Protein AF-A0A938P1K3-F1 (afdb_monomer_lite)

Sequence (328 aa):
MPFLATTFWGEQDLIRGHAYYFPIFLVPEGKNVKKGQEHQLELQATSLEQKPTTNLSADVRAYLAKLGIKNVETNVQRASVIWMHALAIGYSPAYLKENADGIRQDWPRIPLPKSAEMLERSAALGRKIASLLDTENDVRGVTSGTVTPEMKHIAVIESVERKQLRERSEDLALTAGWGHAGKDGVTMPGKGKIVRREYTKLELAAIQSGAKVRGLTLKKALEHLGESTCDVYLNDVAFWGNIPEKVWEYTIGGYQVIKKWLSYRERGLLGRPLTSDEAREVMNMARRITGIILMQPALDANYRKVKAAAYEWGEAESSAKTPKKGNR

Radius of gyration: 23.1 Å; chains: 1; bounding box: 53×59×55 Å

Structure (mmCIF, N/CA/C/O backbone):
data_AF-A0A938P1K3-F1
#
_entry.id   AF-A0A938P1K3-F1
#
loop_
_atom_site.group_PDB
_atom_site.id
_atom_site.type_symbol
_atom_site.label_atom_id
_atom_site.label_alt_id
_atom_site.label_comp_id
_atom_site.label_asym_id
_atom_site.label_entity_id
_atom_site.label_seq_id
_atom_site.pdbx_PDB_ins_code
_atom_site.Cartn_x
_atom_site.Cartn_y
_atom_site.Cartn_z
_atom_site.occupancy
_atom_site.B_iso_or_equiv
_atom_site.auth_seq_id
_atom_site.auth_comp_id
_atom_site.auth_asym_id
_atom_site.auth_atom_id
_atom_site.pdbx_PDB_model_num
ATOM 1 N N . MET A 1 1 ? -5.034 6.344 -2.338 1.00 82.00 1 MET A N 1
ATOM 2 C CA . MET A 1 1 ? -5.140 6.025 -0.896 1.00 82.00 1 MET A CA 1
ATOM 3 C C . MET A 1 1 ? -4.802 7.261 -0.056 1.00 82.00 1 MET A C 1
ATOM 5 O O . MET A 1 1 ? -3.744 7.825 -0.320 1.00 82.00 1 MET A O 1
ATOM 9 N N . PRO A 1 2 ? -5.666 7.713 0.879 1.00 81.50 2 PRO A N 1
ATOM 10 C CA . PRO A 1 2 ? -5.432 8.927 1.679 1.00 81.50 2 PRO A CA 1
ATOM 11 C C . PRO A 1 2 ? -4.826 8.679 3.074 1.00 81.50 2 PRO A C 1
ATOM 13 O O . PRO A 1 2 ? -4.549 9.632 3.790 1.00 81.50 2 PRO A O 1
ATOM 16 N N . PHE A 1 3 ? -4.618 7.421 3.471 1.00 89.00 3 PHE A N 1
ATOM 17 C CA . PHE A 1 3 ? -4.044 7.062 4.770 1.00 89.00 3 PHE A CA 1
ATOM 18 C C . PHE A 1 3 ? -2.633 6.494 4.605 1.00 89.00 3 PHE A C 1
ATOM 20 O O . PHE A 1 3 ? -2.381 5.701 3.694 1.00 89.00 3 PHE A O 1
ATOM 27 N N . LEU A 1 4 ? -1.736 6.840 5.523 1.00 90.12 4 LEU A N 1
ATOM 28 C CA . LEU A 1 4 ? -0.389 6.282 5.633 1.00 90.12 4 LEU A CA 1
ATOM 29 C C . LEU A 1 4 ? -0.054 6.110 7.115 1.00 90.12 4 LEU A C 1
ATOM 31 O O . LEU A 1 4 ? -0.536 6.868 7.955 1.00 90.12 4 LEU A O 1
ATOM 35 N N . ALA A 1 5 ? 0.775 5.121 7.425 1.00 91.44 5 ALA A N 1
ATOM 36 C CA . ALA A 1 5 ? 1.424 5.002 8.720 1.00 91.44 5 ALA A CA 1
ATOM 37 C C . ALA A 1 5 ? 2.933 5.080 8.504 1.00 91.44 5 ALA A C 1
ATOM 39 O O . ALA A 1 5 ? 3.448 4.499 7.552 1.00 91.44 5 ALA A O 1
ATOM 40 N N . THR A 1 6 ? 3.618 5.807 9.378 1.00 88.81 6 THR A N 1
ATOM 41 C CA . THR A 1 6 ? 5.071 5.962 9.360 1.00 88.81 6 THR A CA 1
ATOM 42 C C . THR A 1 6 ? 5.587 6.027 10.793 1.00 88.81 6 THR A C 1
ATOM 44 O O . THR A 1 6 ? 4.888 6.500 11.692 1.00 88.81 6 THR A O 1
ATOM 47 N N . THR A 1 7 ? 6.801 5.530 11.005 1.00 86.25 7 THR A N 1
ATOM 48 C CA . THR A 1 7 ? 7.561 5.676 12.254 1.00 86.25 7 THR A CA 1
ATOM 49 C C . THR A 1 7 ? 8.533 6.856 12.206 1.00 86.25 7 THR A C 1
ATOM 51 O O . THR A 1 7 ? 9.247 7.095 13.176 1.00 86.25 7 THR A O 1
ATOM 54 N N . PHE A 1 8 ? 8.567 7.588 11.089 1.00 83.94 8 PHE A N 1
ATOM 55 C CA . PHE A 1 8 ? 9.471 8.706 10.837 1.00 83.94 8 PHE A CA 1
ATOM 56 C C . PHE A 1 8 ? 8.749 10.047 10.884 1.00 83.94 8 PHE A C 1
ATOM 58 O O . PHE A 1 8 ? 7.520 10.127 10.840 1.00 83.94 8 PHE A O 1
ATOM 65 N N . TRP A 1 9 ? 9.547 11.111 10.930 1.00 81.75 9 TRP A N 1
ATOM 66 C CA . TRP A 1 9 ? 9.062 12.466 10.725 1.00 81.75 9 TRP A CA 1
ATOM 67 C C . TRP A 1 9 ? 8.430 12.576 9.343 1.00 81.75 9 TRP A C 1
ATOM 69 O O . TRP A 1 9 ? 9.012 12.166 8.339 1.00 81.75 9 TRP A O 1
ATOM 79 N N . GLY A 1 10 ? 7.212 13.098 9.314 1.00 78.38 10 GLY A N 1
ATOM 80 C CA . GLY A 1 10 ? 6.478 13.296 8.083 1.00 78.38 10 GLY A CA 1
ATOM 81 C C . GLY A 1 10 ? 6.645 14.715 7.557 1.00 78.38 10 GLY A C 1
ATOM 82 O O . GLY A 1 10 ? 6.564 15.682 8.311 1.00 78.38 10 GLY A O 1
ATOM 83 N N . GLU A 1 11 ? 6.871 14.825 6.255 1.00 81.69 11 GLU A N 1
ATOM 84 C CA . GLU A 1 11 ? 6.948 16.093 5.531 1.00 81.69 11 GLU A CA 1
ATOM 85 C C . GLU A 1 11 ? 5.529 16.582 5.160 1.00 81.69 11 GLU A C 1
ATOM 87 O O . GLU A 1 11 ? 4.588 15.789 5.069 1.00 81.69 11 GLU A O 1
ATOM 92 N N . GLN A 1 12 ? 5.319 17.888 5.006 1.00 80.25 12 GLN A N 1
ATOM 93 C CA . GLN A 1 12 ? 3.984 18.463 4.820 1.00 80.25 12 GLN A CA 1
ATOM 94 C C . GLN A 1 12 ? 3.292 18.013 3.518 1.00 80.25 12 GLN A C 1
ATOM 96 O O . GLN A 1 12 ? 2.061 17.973 3.474 1.00 80.25 12 GLN A O 1
ATOM 101 N N . ASP A 1 13 ? 4.036 17.608 2.493 1.00 81.44 13 ASP A N 1
ATOM 102 C CA . ASP A 1 13 ? 3.539 17.178 1.184 1.00 81.44 13 ASP A CA 1
ATOM 103 C C . ASP A 1 13 ? 3.539 15.647 0.974 1.00 81.44 13 ASP A C 1
ATOM 105 O O . ASP A 1 13 ? 3.250 15.166 -0.129 1.00 81.44 13 ASP A O 1
ATOM 109 N N . LEU A 1 14 ? 3.746 14.855 2.036 1.00 79.50 14 LEU A N 1
ATOM 110 C CA . LEU A 1 14 ? 3.912 13.391 1.985 1.00 79.50 14 LEU A CA 1
ATOM 111 C C . LEU A 1 14 ? 2.808 12.613 1.229 1.00 79.50 14 LEU A C 1
ATOM 113 O O . LEU A 1 14 ? 3.101 11.617 0.571 1.00 79.50 14 LEU A O 1
ATOM 117 N N . ILE A 1 15 ? 1.534 13.021 1.317 1.00 73.00 15 ILE A N 1
ATOM 118 C CA . ILE A 1 15 ? 0.373 12.311 0.720 1.00 73.00 15 ILE A CA 1
ATOM 119 C C . ILE A 1 15 ? -0.434 13.263 -0.190 1.00 73.00 15 ILE A C 1
ATOM 121 O O . ILE A 1 15 ? -1.574 12.962 -0.523 1.00 73.00 15 ILE A O 1
ATOM 125 N N . ARG A 1 16 ? 0.165 14.379 -0.643 1.00 69.19 16 ARG A N 1
ATOM 126 C CA . ARG A 1 16 ? -0.461 15.622 -1.169 1.00 69.19 16 ARG A CA 1
ATOM 127 C C . ARG A 1 16 ? -0.515 16.691 -0.079 1.00 69.19 16 ARG A C 1
ATOM 129 O O . ARG A 1 16 ? -0.738 16.363 1.081 1.00 69.19 16 ARG A O 1
ATOM 136 N N . GLY A 1 17 ? -0.281 17.941 -0.479 1.00 67.88 17 GLY A N 1
ATOM 137 C CA . GLY A 1 17 ? 0.025 19.032 0.443 1.00 67.88 17 GLY A CA 1
ATOM 138 C C . GLY A 1 17 ? -0.929 19.211 1.613 1.00 67.88 17 GLY A C 1
ATOM 139 O O . GLY A 1 17 ? -2.133 18.972 1.499 1.00 67.88 17 GLY A O 1
ATOM 140 N N . HIS A 1 18 ? -0.341 19.645 2.728 1.00 77.31 18 HIS A N 1
ATOM 141 C CA . HIS A 1 18 ? -0.961 19.736 4.051 1.00 77.31 18 HIS A CA 1
ATOM 142 C C . HIS A 1 18 ? -1.356 18.370 4.638 1.00 77.31 18 HIS A C 1
ATOM 144 O O . HIS A 1 18 ? -2.456 18.197 5.163 1.00 77.31 18 HIS A O 1
ATOM 150 N N . ALA A 1 19 ? -0.449 17.394 4.571 1.00 84.62 19 ALA A N 1
ATOM 151 C CA . ALA A 1 19 ? -0.580 16.137 5.292 1.00 84.62 19 ALA A CA 1
ATOM 152 C C . ALA A 1 19 ? -0.746 16.397 6.799 1.00 84.62 19 ALA A C 1
ATOM 154 O O . ALA A 1 19 ? -0.002 17.167 7.409 1.00 84.62 19 ALA A O 1
ATOM 155 N N . TYR A 1 20 ? -1.731 15.732 7.397 1.00 87.69 20 TYR A N 1
ATOM 156 C CA . TYR A 1 20 ? -2.001 15.811 8.826 1.00 87.69 20 TYR A CA 1
ATOM 157 C C . TYR A 1 20 ? -1.502 14.560 9.540 1.00 87.69 20 TYR A C 1
ATOM 159 O O . TYR A 1 20 ? -1.708 13.437 9.075 1.00 87.69 20 TYR A O 1
ATOM 167 N N . TYR A 1 21 ? -0.885 14.768 10.700 1.00 89.00 21 TYR A N 1
ATOM 168 C CA . TYR A 1 21 ? -0.243 13.718 11.479 1.00 89.00 21 TYR A CA 1
ATOM 169 C C . TYR A 1 21 ? -0.959 13.501 12.806 1.00 89.00 21 TYR A C 1
ATOM 171 O O . TYR A 1 21 ? -1.243 14.443 13.542 1.00 89.00 21 TYR A O 1
ATOM 179 N N . PHE A 1 22 ? -1.209 12.232 13.122 1.00 90.31 22 PHE A N 1
ATOM 180 C CA . PHE A 1 22 ? -1.811 11.798 14.378 1.00 90.31 22 PHE A CA 1
ATOM 181 C C . PHE A 1 22 ? -0.784 10.964 15.148 1.00 90.31 22 PHE A C 1
ATOM 183 O O . PHE A 1 22 ? -0.740 9.742 14.981 1.00 90.31 22 PHE A O 1
ATOM 190 N N . PRO A 1 23 ? 0.095 11.595 15.947 1.00 90.88 23 PRO A N 1
ATOM 191 C CA . PRO A 1 23 ? 1.080 10.850 16.717 1.00 90.88 23 PRO A CA 1
ATOM 192 C C . PRO A 1 23 ? 0.374 10.011 17.787 1.00 90.88 23 PRO A C 1
ATOM 194 O O . PRO A 1 23 ? -0.652 10.420 18.328 1.00 90.88 23 PRO A O 1
ATOM 197 N N . ILE A 1 24 ? 0.922 8.837 18.110 1.00 90.81 24 ILE A N 1
ATOM 198 C CA . ILE A 1 24 ? 0.362 7.960 19.156 1.00 90.81 24 ILE A CA 1
ATOM 199 C C . ILE A 1 24 ? 0.542 8.595 20.542 1.00 90.81 24 ILE A C 1
ATOM 201 O O . ILE A 1 24 ? -0.344 8.491 21.394 1.00 90.81 24 ILE A O 1
ATOM 205 N N . PHE A 1 25 ? 1.673 9.272 20.750 1.00 89.00 25 PHE A N 1
ATOM 206 C CA . PHE A 1 25 ? 2.004 9.971 21.985 1.00 89.00 25 PHE A CA 1
ATOM 207 C C . PHE A 1 25 ? 2.257 11.451 21.726 1.00 89.00 25 PHE A C 1
ATOM 209 O O . PHE A 1 25 ? 2.818 11.823 20.698 1.00 89.00 25 PHE A O 1
ATOM 216 N N . LEU A 1 26 ? 1.877 12.274 22.695 1.00 87.44 26 LEU A N 1
ATOM 217 C CA . LEU A 1 26 ? 2.181 13.692 22.761 1.00 87.44 26 LEU A CA 1
ATOM 218 C C . LEU A 1 26 ? 3.220 13.911 23.854 1.00 87.44 26 LEU A C 1
ATOM 220 O O . LEU A 1 26 ? 3.050 13.452 24.989 1.00 87.44 26 LEU A O 1
ATOM 224 N N . VAL A 1 27 ? 4.282 14.628 23.511 1.00 83.12 27 VAL A N 1
ATOM 225 C CA . VAL A 1 27 ? 5.181 15.214 24.502 1.00 83.12 27 VAL A CA 1
ATOM 226 C C . VAL A 1 27 ? 4.582 16.574 24.866 1.00 83.12 27 VAL A C 1
ATOM 228 O O . VAL A 1 27 ? 4.339 17.365 23.952 1.00 83.12 27 VAL A O 1
ATOM 231 N N . PRO A 1 28 ? 4.266 16.846 26.143 1.00 72.25 28 PRO A N 1
ATOM 232 C CA . PRO A 1 28 ? 3.725 18.145 26.503 1.00 72.25 28 PRO A CA 1
ATOM 233 C C . PRO A 1 28 ? 4.779 19.238 26.273 1.00 72.25 28 PRO A C 1
ATOM 235 O O . PRO A 1 28 ? 5.975 19.022 26.472 1.00 72.25 28 PRO A O 1
ATOM 238 N N . GLU A 1 29 ? 4.336 20.411 25.818 1.00 64.81 29 GLU A N 1
ATOM 239 C CA . GLU A 1 29 ? 5.234 21.551 25.643 1.00 64.81 29 GLU A CA 1
ATOM 240 C C . GLU A 1 29 ? 5.790 21.987 27.007 1.00 64.81 29 GLU A C 1
ATOM 242 O O . GLU A 1 29 ? 5.048 22.222 27.970 1.00 64.81 29 GLU A O 1
ATOM 247 N N . GLY A 1 30 ? 7.117 22.116 27.095 1.00 58.06 30 GLY A N 1
ATOM 248 C CA . GLY A 1 30 ? 7.766 22.779 28.221 1.00 58.06 30 GLY A CA 1
ATOM 249 C C . GLY A 1 30 ? 7.205 24.194 28.379 1.00 58.06 30 GLY A C 1
ATOM 250 O O . GLY A 1 30 ? 7.008 24.903 27.393 1.00 58.06 30 GLY A O 1
ATOM 251 N N . LYS A 1 31 ? 6.914 24.623 29.613 1.00 48.28 31 LYS A N 1
ATOM 252 C CA . LYS A 1 31 ? 6.425 25.987 29.872 1.00 48.28 31 LYS A CA 1
ATOM 253 C C . LYS A 1 31 ? 7.414 27.000 29.274 1.00 48.28 31 LYS A C 1
ATOM 255 O O . LYS A 1 31 ? 8.569 27.015 29.678 1.00 48.28 31 LYS A O 1
ATOM 260 N N . ASN A 1 32 ? 6.924 27.814 28.334 1.00 47.62 32 ASN A N 1
ATOM 261 C CA . ASN A 1 32 ? 7.606 28.892 27.606 1.00 47.62 32 ASN A CA 1
ATOM 262 C C . ASN A 1 32 ? 8.923 29.399 28.223 1.00 47.62 32 ASN A C 1
ATOM 264 O O . ASN A 1 32 ? 8.929 29.999 29.302 1.00 47.62 32 ASN A O 1
ATOM 268 N N . VAL A 1 33 ? 10.004 29.305 27.445 1.00 46.38 33 VAL A N 1
ATOM 269 C CA . VAL A 1 33 ? 11.153 30.208 27.577 1.00 46.38 33 VAL A CA 1
ATOM 270 C C . VAL A 1 33 ? 10.645 31.637 27.344 1.00 46.38 33 VAL A C 1
ATOM 272 O O . VAL A 1 33 ? 9.879 31.901 26.414 1.00 46.38 33 VAL A O 1
ATOM 275 N N . LYS A 1 34 ? 11.008 32.566 28.234 1.00 37.59 34 LYS A N 1
ATOM 276 C CA . LYS A 1 34 ? 10.596 33.975 28.156 1.00 37.59 34 LYS A CA 1
ATOM 277 C C . LYS A 1 34 ? 11.007 34.568 26.799 1.00 37.59 34 LYS A C 1
ATOM 279 O O . LYS A 1 34 ? 12.157 34.434 26.395 1.00 37.59 34 LYS A O 1
ATOM 284 N N . LYS A 1 35 ? 10.078 35.263 26.127 1.00 36.41 35 LYS A N 1
ATOM 285 C CA . LYS A 1 35 ? 10.352 36.076 24.926 1.00 36.41 35 LYS A CA 1
ATOM 286 C C . LYS A 1 35 ? 11.547 37.002 25.192 1.00 36.41 35 LYS A C 1
ATOM 288 O O . LYS A 1 35 ? 11.431 37.889 26.035 1.00 36.41 35 LYS A O 1
ATOM 293 N N . GLY A 1 36 ? 12.659 36.798 24.484 1.00 43.50 36 GLY A N 1
ATOM 294 C CA . GLY A 1 36 ? 13.828 37.680 24.579 1.00 43.50 36 GLY A CA 1
ATOM 295 C C . GLY A 1 36 ? 15.184 37.101 24.162 1.00 43.50 36 GLY A C 1
ATOM 296 O O . GLY A 1 36 ? 16.132 37.869 24.072 1.00 43.50 36 GLY A O 1
ATOM 297 N N . GLN A 1 37 ? 15.308 35.801 23.888 1.00 39.59 37 GLN A N 1
ATOM 298 C CA . GLN A 1 37 ? 16.560 35.203 23.401 1.00 39.59 37 GLN A CA 1
ATOM 299 C C . GLN A 1 37 ? 16.308 34.437 22.102 1.00 39.59 37 GLN A C 1
ATOM 301 O O . GLN A 1 37 ? 16.274 33.213 22.059 1.00 39.59 37 GLN A O 1
ATOM 306 N N . GLU A 1 38 ? 16.073 35.184 21.026 1.00 45.91 38 GLU A N 1
ATOM 307 C CA . GLU A 1 38 ? 16.222 34.653 19.676 1.00 45.91 38 GLU A CA 1
ATOM 308 C C . GLU A 1 38 ? 17.718 34.670 19.339 1.00 45.91 38 GLU A C 1
ATOM 310 O O . GLU A 1 38 ? 18.362 35.697 19.516 1.00 45.91 38 GLU A O 1
ATOM 315 N N . HIS A 1 39 ? 18.224 33.555 18.804 1.00 42.53 39 HIS A N 1
ATOM 316 C CA . HIS A 1 39 ? 19.605 33.300 18.345 1.00 42.53 39 HIS A CA 1
ATOM 317 C C . HIS A 1 39 ? 20.500 32.501 19.299 1.00 42.53 39 HIS A C 1
ATOM 319 O O . HIS A 1 39 ? 21.634 32.874 19.577 1.00 42.53 39 HIS A O 1
ATOM 325 N N . GLN A 1 40 ? 20.049 31.306 19.668 1.00 39.38 40 GLN A N 1
ATOM 326 C CA . GLN A 1 40 ? 20.917 30.134 19.578 1.00 39.38 40 GLN A CA 1
ATOM 327 C C . GLN A 1 40 ? 20.055 28.892 19.372 1.00 39.38 40 GLN A C 1
ATOM 329 O O . GLN A 1 40 ? 19.026 28.720 20.021 1.00 39.38 40 GLN A O 1
ATOM 334 N N . LEU A 1 41 ? 20.465 28.056 18.416 1.00 42.28 41 LEU A N 1
ATOM 335 C CA . LEU A 1 41 ? 19.964 26.704 18.179 1.00 42.28 41 LEU A CA 1
ATOM 336 C C . LEU A 1 41 ? 20.380 25.833 19.369 1.00 42.28 41 LEU A C 1
ATOM 338 O O . LEU A 1 41 ? 21.245 24.967 19.288 1.00 42.28 41 LEU A O 1
ATOM 342 N N . GLU A 1 42 ? 19.806 26.129 20.522 1.00 37.03 42 GLU A N 1
ATOM 343 C CA . GLU A 1 42 ? 19.968 25.338 21.713 1.00 37.03 42 GLU A CA 1
ATOM 344 C C . GLU A 1 42 ? 18.889 24.259 21.611 1.00 37.03 42 GLU A C 1
ATOM 346 O O . GLU A 1 42 ? 17.720 24.464 21.939 1.00 37.03 42 GLU A O 1
ATOM 351 N N . LEU A 1 43 ? 19.293 23.107 21.062 1.00 44.09 43 LEU A N 1
ATOM 352 C CA . LEU A 1 43 ? 18.674 21.801 21.299 1.00 44.09 43 LEU A CA 1
ATOM 353 C C . LEU A 1 43 ? 18.717 21.541 22.813 1.00 44.09 43 LEU A C 1
ATOM 355 O O . LEU A 1 43 ? 19.459 20.694 23.306 1.00 44.09 43 LEU A O 1
ATOM 359 N N . GLN A 1 44 ? 17.980 22.340 23.578 1.00 40.28 44 GLN A N 1
ATOM 360 C CA . GLN A 1 44 ? 17.855 22.161 25.002 1.00 40.28 44 GLN A CA 1
ATOM 361 C C . GLN A 1 44 ? 17.093 20.861 25.200 1.00 40.28 44 GLN A C 1
ATOM 363 O O . GLN A 1 44 ? 15.963 20.683 24.746 1.00 40.28 44 GLN A O 1
ATOM 368 N N . ALA A 1 45 ? 17.742 19.951 25.913 1.00 39.94 45 ALA A N 1
ATOM 369 C CA . ALA A 1 45 ? 17.210 18.719 26.465 1.00 39.94 45 ALA A CA 1
ATOM 370 C C . ALA A 1 45 ? 16.075 18.959 27.493 1.00 39.94 45 ALA A C 1
ATOM 372 O O . ALA A 1 45 ? 15.926 18.207 28.449 1.00 39.94 45 ALA A O 1
ATOM 373 N N . THR A 1 46 ? 15.251 19.992 27.309 1.00 41.06 46 THR A N 1
ATOM 374 C CA . THR A 1 46 ? 14.116 20.374 28.161 1.00 41.06 46 THR A CA 1
ATOM 375 C C . THR A 1 46 ? 12.871 19.518 27.913 1.00 41.06 46 THR A C 1
ATOM 377 O O . THR A 1 46 ? 11.897 19.614 28.654 1.00 41.06 46 THR A O 1
ATOM 380 N N . SER A 1 47 ? 12.905 18.631 26.913 1.00 45.97 47 SER A N 1
ATOM 381 C CA . SER A 1 47 ? 11.791 17.746 26.553 1.00 45.97 47 SER A CA 1
ATOM 382 C C . SER A 1 47 ? 11.879 16.328 27.145 1.00 45.97 47 SER A C 1
ATOM 384 O O . SER A 1 47 ? 10.940 15.553 26.969 1.00 45.97 47 SER A O 1
ATOM 386 N N . LEU A 1 48 ? 12.975 15.955 27.819 1.00 46.09 48 LEU A N 1
ATOM 387 C CA . LEU A 1 48 ? 13.170 14.584 28.329 1.00 46.09 48 LEU A CA 1
ATOM 388 C C . LEU A 1 48 ? 12.604 14.348 29.740 1.00 46.09 48 LEU A C 1
ATOM 390 O O . LEU A 1 48 ? 12.465 13.199 30.148 1.00 46.09 48 LEU A O 1
ATOM 394 N N . GLU A 1 49 ? 12.244 15.400 30.478 1.00 52.66 49 GLU A N 1
ATOM 395 C CA . GLU A 1 49 ? 11.701 15.262 31.841 1.00 52.66 49 GLU A CA 1
ATOM 396 C C . GLU A 1 49 ? 10.183 15.030 31.874 1.00 52.66 49 GLU A C 1
ATOM 398 O O . GLU A 1 49 ? 9.647 14.517 32.858 1.00 52.66 49 GLU A O 1
ATOM 403 N N . GLN A 1 50 ? 9.465 15.381 30.804 1.00 63.28 50 GLN A N 1
ATOM 404 C CA . GLN A 1 50 ? 8.013 15.245 30.766 1.00 63.28 50 GLN A CA 1
ATOM 405 C C . GLN A 1 50 ? 7.603 13.918 30.137 1.00 63.28 50 GLN A C 1
ATOM 407 O O . GLN A 1 50 ? 7.888 13.629 28.976 1.00 63.28 50 GLN A O 1
ATOM 412 N N . LYS A 1 51 ? 6.898 13.100 30.923 1.00 77.38 51 LYS A N 1
ATOM 413 C CA . LYS A 1 51 ? 6.416 11.795 30.478 1.00 77.38 51 LYS A CA 1
ATOM 414 C C . LYS A 1 51 ? 5.429 11.969 29.309 1.00 77.38 51 LYS A C 1
ATOM 416 O O . LYS A 1 51 ? 4.427 12.667 29.487 1.00 77.38 51 LYS A O 1
ATOM 421 N N . PRO A 1 52 ? 5.655 11.314 28.154 1.00 84.00 52 PRO A N 1
ATOM 422 C CA . PRO A 1 52 ? 4.710 11.342 27.046 1.00 84.00 52 PRO A CA 1
ATOM 423 C C . PRO A 1 52 ? 3.325 10.850 27.477 1.00 84.00 52 PRO A C 1
ATOM 425 O O . PRO A 1 52 ? 3.203 9.914 28.272 1.00 84.00 52 PRO A O 1
ATOM 428 N N . THR A 1 53 ? 2.282 11.465 26.930 1.00 87.81 53 THR A N 1
ATOM 429 C CA . THR A 1 53 ? 0.878 11.099 27.175 1.00 87.81 53 THR A CA 1
ATOM 430 C C . THR A 1 53 ? 0.257 10.537 25.907 1.00 87.81 53 THR A C 1
ATOM 432 O O . THR A 1 53 ? 0.687 10.878 24.806 1.00 87.81 53 THR A O 1
ATOM 435 N N . THR A 1 54 ? -0.729 9.645 26.014 1.00 90.81 54 THR A N 1
ATOM 436 C CA . THR A 1 54 ? -1.373 9.126 24.797 1.00 90.81 54 THR A CA 1
ATOM 437 C C . THR A 1 54 ? -2.264 10.176 24.147 1.00 90.81 54 THR A C 1
ATOM 439 O O . THR A 1 54 ? -3.021 10.880 24.823 1.00 90.81 54 THR A O 1
ATOM 442 N N . ASN A 1 55 ? -2.224 10.232 22.816 1.00 92.69 55 ASN A N 1
ATOM 443 C CA . ASN A 1 55 ? -3.072 11.101 22.009 1.00 92.69 55 ASN A CA 1
ATOM 444 C C . ASN A 1 55 ? -4.490 10.517 21.875 1.00 92.69 55 ASN A C 1
ATOM 446 O O . ASN A 1 55 ? -4.920 10.115 20.798 1.00 92.69 55 ASN A O 1
ATOM 450 N N . LEU A 1 56 ? -5.195 10.375 22.996 1.00 92.94 56 LEU A N 1
ATOM 451 C CA . LEU A 1 56 ? -6.550 9.827 23.063 1.00 92.94 56 LEU A CA 1
ATOM 452 C C . LEU A 1 56 ? -7.450 10.786 23.844 1.00 92.94 56 LEU A C 1
ATOM 454 O O . LEU A 1 56 ? -7.098 11.201 24.953 1.00 92.94 56 LEU A O 1
ATOM 458 N N . SER A 1 57 ? -8.629 11.093 23.296 1.00 93.19 57 SER A N 1
ATOM 459 C CA . SER A 1 57 ? -9.637 11.901 23.990 1.00 93.19 57 SER A CA 1
ATOM 460 C C . SER A 1 57 ? -10.211 11.170 25.211 1.00 93.19 57 SER A C 1
ATOM 462 O O . SER A 1 57 ? -10.116 9.942 25.326 1.00 93.19 57 SER A O 1
ATOM 464 N N . ALA A 1 58 ? -10.838 11.920 26.121 1.00 93.31 58 ALA A N 1
ATOM 465 C CA . ALA A 1 58 ? -11.524 11.362 27.288 1.00 93.31 58 ALA A CA 1
ATOM 466 C C . ALA A 1 58 ? -12.586 10.320 26.889 1.00 93.31 58 ALA A C 1
ATOM 468 O O . ALA A 1 58 ? -12.629 9.234 27.468 1.00 93.31 58 ALA A O 1
ATOM 469 N N . ASP A 1 59 ? -13.360 10.597 25.838 1.00 93.94 59 ASP A N 1
ATOM 470 C CA . ASP A 1 59 ? -14.414 9.699 25.354 1.00 93.94 59 ASP A CA 1
ATOM 471 C C . ASP A 1 59 ? -13.849 8.387 24.809 1.00 93.94 59 ASP A C 1
ATOM 473 O O . ASP A 1 59 ? -14.362 7.307 25.109 1.00 93.94 59 ASP A O 1
ATOM 477 N N . VAL A 1 60 ? -12.744 8.452 24.058 1.00 94.50 60 VAL A N 1
ATOM 478 C CA . VAL A 1 60 ? -12.067 7.254 23.545 1.00 94.50 60 VAL A CA 1
ATOM 479 C C . VAL A 1 60 ? -11.472 6.440 24.691 1.00 94.50 60 VAL A C 1
ATOM 481 O O . VAL A 1 60 ? -11.577 5.214 24.685 1.00 94.50 60 VAL A O 1
ATOM 484 N N . ARG A 1 61 ? -10.898 7.090 25.711 1.00 94.44 61 ARG A N 1
ATOM 485 C CA . ARG A 1 61 ? -10.406 6.408 26.921 1.00 94.44 61 ARG A CA 1
ATOM 486 C C . ARG A 1 61 ? -11.543 5.692 27.653 1.00 94.44 61 ARG A C 1
ATOM 488 O O . ARG A 1 61 ? -11.381 4.531 28.024 1.00 94.44 61 ARG A O 1
ATOM 495 N N . ALA A 1 62 ? -12.694 6.344 27.810 1.00 94.56 62 ALA A N 1
ATOM 496 C CA . ALA A 1 62 ? -13.878 5.749 28.424 1.00 94.56 62 ALA A CA 1
ATOM 497 C C . ALA A 1 62 ? -14.417 4.568 27.602 1.00 94.56 62 ALA A C 1
ATOM 499 O O . ALA A 1 62 ? -14.720 3.514 28.161 1.00 94.56 62 ALA A O 1
ATOM 500 N N . TYR A 1 63 ? -14.477 4.704 26.275 1.00 96.06 63 TYR A N 1
ATOM 501 C CA . TYR A 1 63 ? -14.844 3.623 25.360 1.00 96.06 63 TYR A CA 1
ATOM 502 C C . TYR A 1 63 ? -13.900 2.416 25.494 1.00 96.06 63 TYR A C 1
ATOM 504 O O . TYR A 1 63 ? -14.360 1.295 25.710 1.00 96.06 63 TYR A O 1
ATOM 512 N N . LEU A 1 64 ? -12.581 2.629 25.458 1.00 96.06 64 LEU A N 1
ATOM 513 C CA . LEU A 1 64 ? -11.597 1.553 25.622 1.00 96.06 64 LEU A CA 1
ATOM 514 C C . LEU A 1 64 ? -11.718 0.876 26.995 1.00 96.06 64 LEU A C 1
ATOM 516 O O . LEU A 1 64 ? -11.683 -0.353 27.075 1.00 96.06 64 LEU A O 1
ATOM 520 N N . ALA A 1 65 ? -11.942 1.653 28.059 1.00 95.12 65 ALA A N 1
ATOM 521 C CA . ALA A 1 65 ? -12.166 1.124 29.400 1.00 95.12 65 ALA A CA 1
ATOM 522 C C . ALA A 1 65 ? -13.438 0.261 29.485 1.00 95.12 65 ALA A C 1
ATOM 524 O O . ALA A 1 65 ? -13.384 -0.824 30.066 1.00 95.12 65 ALA A O 1
ATOM 525 N N . LYS A 1 66 ? -14.550 0.682 28.858 1.00 95.69 66 LYS A N 1
ATOM 526 C CA . LYS A 1 66 ? -15.793 -0.114 28.760 1.00 95.69 66 LYS A CA 1
ATOM 527 C C . LYS A 1 66 ? -15.574 -1.443 28.039 1.00 95.69 66 LYS A C 1
ATOM 529 O O . LYS A 1 66 ? -16.160 -2.449 28.419 1.00 95.69 66 LYS A O 1
ATOM 534 N N . LEU A 1 67 ? -14.698 -1.462 27.035 1.00 96.00 67 LEU A N 1
ATOM 535 C CA . LEU A 1 67 ? -14.295 -2.686 26.341 1.00 96.00 67 LEU A CA 1
ATOM 536 C C . LEU A 1 67 ? -13.284 -3.539 27.131 1.00 96.00 67 LEU A C 1
ATOM 538 O O . LEU A 1 67 ? -12.868 -4.593 26.656 1.00 96.00 67 LEU A O 1
ATOM 542 N N . GLY A 1 68 ? -12.860 -3.106 28.321 1.00 95.44 68 GLY A N 1
ATOM 543 C CA . GLY A 1 68 ? -11.865 -3.808 29.132 1.00 95.44 68 GLY A CA 1
ATOM 544 C C . GLY A 1 68 ? -10.423 -3.647 28.635 1.00 95.44 68 GLY A C 1
ATOM 545 O O . GLY A 1 68 ? -9.530 -4.354 29.105 1.00 95.44 68 GLY A O 1
ATOM 546 N N . ILE A 1 69 ? -10.163 -2.717 27.712 1.00 93.56 69 ILE A N 1
ATOM 547 C CA . ILE A 1 69 ? -8.823 -2.415 27.203 1.00 93.56 69 ILE A CA 1
ATOM 548 C C . ILE A 1 69 ? -8.153 -1.421 28.157 1.00 93.56 69 ILE A C 1
ATOM 550 O O . ILE A 1 69 ? -8.471 -0.235 28.187 1.00 93.56 69 ILE A O 1
ATOM 554 N N . LYS A 1 70 ? -7.221 -1.932 28.964 1.00 90.69 70 LYS A N 1
ATOM 555 C CA . LYS A 1 70 ? -6.496 -1.180 30.002 1.00 90.69 70 LYS A CA 1
ATOM 556 C C . LYS A 1 70 ? -5.071 -0.829 29.559 1.00 90.69 70 LYS A C 1
ATOM 558 O O . LYS A 1 70 ? -4.595 -1.297 28.525 1.00 90.69 70 LYS A O 1
ATOM 563 N N . ASN A 1 71 ? -4.371 -0.050 30.388 1.00 89.56 71 ASN A N 1
ATOM 564 C CA . ASN A 1 71 ? -2.946 0.288 30.242 1.00 89.56 71 ASN A CA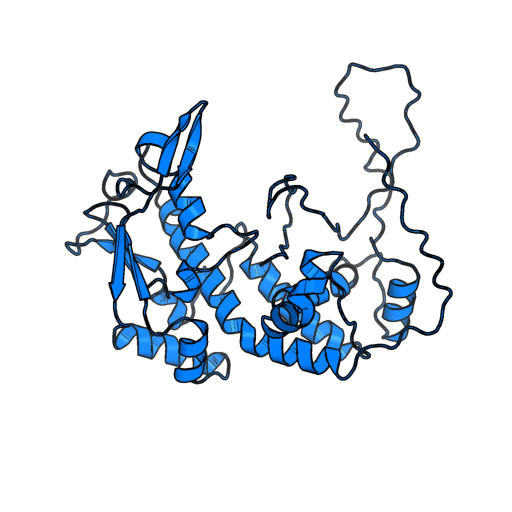 1
ATOM 565 C C . ASN A 1 71 ? -2.597 1.045 28.953 1.00 89.56 71 ASN A C 1
ATOM 567 O O . ASN A 1 71 ? -1.486 0.922 28.443 1.00 89.56 71 ASN A O 1
ATOM 571 N N . VAL A 1 72 ? -3.530 1.844 28.431 1.00 90.31 72 VAL A N 1
ATOM 572 C CA . VAL A 1 72 ? -3.277 2.664 27.240 1.00 90.31 72 VAL A CA 1
ATOM 573 C C . VAL A 1 72 ? -2.125 3.650 27.472 1.00 90.31 72 VAL A C 1
ATOM 575 O O . VAL A 1 72 ? -1.291 3.790 26.593 1.00 90.31 72 VAL A O 1
ATOM 578 N N . GLU A 1 73 ? -1.960 4.206 28.680 1.00 88.19 73 GLU A N 1
ATOM 579 C CA . GLU A 1 73 ? -0.878 5.166 28.984 1.00 88.19 73 GLU A CA 1
ATOM 580 C C . GLU A 1 73 ? 0.532 4.581 29.036 1.00 88.19 73 GLU A C 1
ATOM 582 O O . GLU A 1 73 ? 1.509 5.316 28.923 1.00 88.19 73 GLU A O 1
ATOM 587 N N . THR A 1 74 ? 0.661 3.279 29.270 1.00 84.81 74 THR A N 1
ATOM 588 C CA . THR A 1 74 ? 1.960 2.640 29.529 1.00 84.81 74 THR A CA 1
ATOM 589 C C . THR A 1 74 ? 2.331 1.605 28.478 1.00 84.81 74 THR A C 1
ATOM 591 O O . THR A 1 74 ? 3.447 1.094 28.494 1.00 84.81 74 THR A O 1
ATOM 594 N N . ASN A 1 75 ? 1.423 1.292 27.549 1.00 89.06 75 ASN A N 1
ATOM 595 C CA . ASN A 1 75 ? 1.631 0.280 26.526 1.00 89.06 75 ASN A CA 1
ATOM 596 C C . ASN A 1 75 ? 1.303 0.832 25.133 1.00 89.06 75 ASN A C 1
ATOM 598 O O . ASN A 1 75 ? 0.138 1.007 24.782 1.00 89.06 75 ASN A O 1
ATOM 602 N N . VAL A 1 76 ? 2.337 1.019 24.306 1.00 87.50 76 VAL A N 1
ATOM 603 C CA . VAL A 1 76 ? 2.212 1.543 22.933 1.00 87.50 76 VAL A CA 1
ATOM 604 C C . VAL A 1 76 ? 1.277 0.721 22.043 1.00 87.50 76 VAL A C 1
ATOM 606 O O . VAL A 1 76 ? 0.577 1.285 21.208 1.00 87.50 76 VAL A O 1
ATOM 609 N N . GLN A 1 77 ? 1.211 -0.601 22.221 1.00 88.75 77 GLN A N 1
ATOM 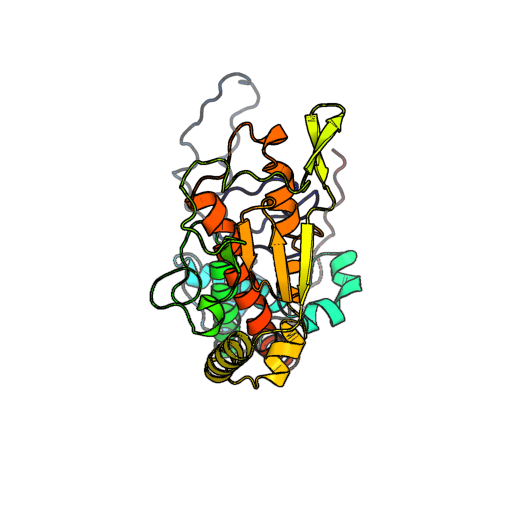610 C CA . GLN A 1 77 ? 0.326 -1.457 21.423 1.00 88.75 77 GLN A CA 1
ATOM 611 C C . GLN A 1 77 ? -1.143 -1.249 21.797 1.00 88.75 77 GLN A C 1
ATOM 613 O O . GLN A 1 77 ? -2.014 -1.288 20.931 1.00 88.75 77 GLN A O 1
ATOM 618 N N . ARG A 1 78 ? -1.425 -0.987 23.079 1.00 91.62 78 ARG A N 1
ATOM 619 C CA . ARG A 1 78 ? -2.773 -0.620 23.534 1.00 91.62 78 ARG A CA 1
ATOM 620 C C . ARG A 1 78 ? -3.117 0.816 23.147 1.00 91.62 78 ARG A C 1
ATOM 622 O O . ARG A 1 78 ? -4.222 1.048 22.675 1.00 91.62 78 ARG A O 1
ATOM 629 N N . ALA A 1 79 ? -2.173 1.749 23.269 1.00 91.25 79 ALA A N 1
ATOM 630 C CA . ALA A 1 79 ? -2.345 3.139 22.839 1.00 91.25 79 ALA A CA 1
ATOM 631 C C . ALA A 1 79 ? -2.633 3.257 21.333 1.00 91.25 79 ALA A C 1
ATOM 633 O O . ALA A 1 79 ? -3.434 4.086 20.907 1.00 91.25 79 ALA A O 1
ATOM 634 N N . SER A 1 80 ? -2.001 2.407 20.518 1.00 94.12 80 SER A N 1
ATOM 635 C CA . SER A 1 80 ? -2.127 2.445 19.060 1.00 94.12 80 SER A CA 1
ATOM 636 C C . SER A 1 80 ? -3.356 1.721 18.514 1.00 94.12 80 SER A C 1
ATOM 638 O O . SER A 1 80 ? -3.622 1.814 17.318 1.00 94.12 80 SER A O 1
ATOM 640 N N . VAL A 1 81 ? -4.130 1.014 19.349 1.00 96.56 81 VAL A N 1
ATOM 641 C CA . VAL A 1 81 ? -5.191 0.109 18.877 1.00 96.56 81 VAL A CA 1
ATOM 642 C C . VAL A 1 81 ? -6.248 0.824 18.025 1.00 96.56 81 VAL A C 1
ATOM 644 O O . VAL A 1 81 ? -6.639 0.306 16.979 1.00 96.56 81 VAL A O 1
ATOM 647 N N . ILE A 1 82 ? -6.653 2.040 18.415 1.00 95.81 82 ILE A N 1
ATOM 648 C CA . ILE A 1 82 ? -7.616 2.868 17.669 1.00 95.81 82 ILE A CA 1
ATOM 649 C C . ILE A 1 82 ? -7.021 3.315 16.332 1.00 95.81 82 ILE A C 1
ATOM 651 O O . ILE A 1 82 ? -7.696 3.257 15.308 1.00 95.81 82 ILE A O 1
ATOM 655 N N . TRP A 1 83 ? -5.745 3.699 16.319 1.00 95.69 83 TRP A N 1
ATOM 656 C CA . TRP A 1 83 ? -5.050 4.161 15.118 1.00 95.69 83 TRP A CA 1
ATOM 657 C C . TRP A 1 83 ? -4.819 3.028 14.116 1.00 95.69 83 TRP A C 1
ATOM 659 O O . TRP A 1 83 ? -5.046 3.197 12.920 1.00 95.69 83 TRP A O 1
ATOM 669 N N . MET A 1 84 ? -4.459 1.836 14.595 1.00 97.75 84 MET A N 1
ATOM 670 C CA . MET A 1 84 ? -4.354 0.643 13.753 1.00 97.75 84 MET A CA 1
ATOM 671 C C . MET A 1 84 ? -5.727 0.226 13.220 1.00 97.75 84 MET A C 1
ATOM 673 O O . MET A 1 84 ? -5.862 -0.131 12.052 1.00 97.75 84 MET A O 1
ATOM 677 N N . HIS A 1 85 ? -6.773 0.307 14.041 1.00 98.25 85 HIS A N 1
ATOM 678 C CA . HIS A 1 85 ? -8.138 0.098 13.573 1.00 98.25 85 HIS A CA 1
ATOM 679 C C . HIS A 1 85 ? -8.522 1.102 12.470 1.00 98.25 85 HIS A C 1
ATOM 681 O O . HIS A 1 85 ? -8.988 0.679 11.412 1.00 98.25 85 HIS A O 1
ATOM 687 N N . ALA A 1 86 ? -8.249 2.395 12.665 1.00 97.62 86 ALA A N 1
ATOM 688 C CA . ALA A 1 86 ? -8.496 3.434 11.669 1.00 97.62 86 ALA A CA 1
ATOM 689 C C . ALA A 1 86 ? -7.740 3.180 10.360 1.00 97.62 86 ALA A C 1
ATOM 691 O O . ALA A 1 86 ? -8.333 3.286 9.290 1.00 97.62 86 ALA A O 1
ATOM 692 N N . LEU A 1 87 ? -6.476 2.752 10.432 1.00 97.75 87 LEU A N 1
ATOM 693 C CA . LEU A 1 87 ? -5.693 2.371 9.257 1.00 97.75 87 LEU A CA 1
ATOM 694 C C . LEU A 1 87 ? -6.331 1.195 8.499 1.00 97.75 87 LEU A C 1
ATOM 696 O O . LEU A 1 87 ? -6.407 1.223 7.273 1.00 97.75 87 LEU A O 1
ATOM 700 N N . ALA A 1 88 ? -6.838 0.183 9.209 1.00 98.50 88 ALA A N 1
ATOM 701 C CA . ALA A 1 88 ? -7.525 -0.946 8.582 1.00 98.50 88 ALA A CA 1
ATOM 702 C C . ALA A 1 88 ? -8.802 -0.515 7.843 1.00 98.50 88 ALA A C 1
ATOM 704 O O . ALA A 1 88 ? -9.043 -0.954 6.720 1.00 98.50 88 ALA A O 1
ATOM 705 N N . ILE A 1 89 ? -9.615 0.349 8.459 1.00 98.38 89 ILE A N 1
ATOM 706 C CA . ILE A 1 89 ? -10.825 0.890 7.828 1.00 98.38 89 ILE A CA 1
ATOM 707 C C . ILE A 1 89 ? -10.459 1.779 6.634 1.00 98.38 89 ILE A C 1
ATOM 709 O O . ILE A 1 89 ? -11.028 1.623 5.557 1.00 98.38 89 ILE A O 1
ATOM 713 N N . GLY A 1 90 ? -9.454 2.641 6.786 1.00 97.00 90 GLY A N 1
ATOM 714 C CA . GLY A 1 90 ? -8.981 3.541 5.736 1.00 97.00 90 GLY A CA 1
ATOM 715 C C . GLY A 1 90 ? -8.432 2.831 4.495 1.00 97.00 90 GLY A C 1
ATOM 716 O O . GLY A 1 90 ? -8.474 3.399 3.408 1.00 97.00 90 GLY A O 1
ATOM 717 N N . TYR A 1 91 ? -7.968 1.584 4.633 1.00 97.75 91 TYR A N 1
ATOM 718 C CA . TYR A 1 91 ? -7.499 0.748 3.523 1.00 97.75 91 TYR A CA 1
ATOM 719 C C . TYR A 1 91 ? -8.570 -0.195 2.945 1.00 97.75 91 TYR A C 1
ATOM 721 O O . TYR A 1 91 ? -8.263 -0.956 2.029 1.00 97.75 91 TYR A O 1
ATOM 729 N N . SER A 1 92 ? -9.820 -0.152 3.424 1.00 98.25 92 SER A N 1
ATOM 730 C CA . SER A 1 92 ? -10.946 -0.873 2.811 1.00 98.25 92 SER A CA 1
ATOM 731 C C . SER A 1 92 ? -11.468 -0.117 1.578 1.00 98.25 92 SER A C 1
ATOM 733 O O . SER A 1 92 ? -11.975 1.000 1.723 1.00 98.25 92 SER A O 1
ATOM 735 N N . PRO A 1 93 ? -11.425 -0.706 0.363 1.00 97.38 93 PRO A N 1
ATOM 736 C CA . PRO A 1 93 ? -12.055 -0.104 -0.811 1.00 97.38 93 PRO A CA 1
ATOM 737 C C . PRO A 1 93 ? -13.552 0.166 -0.637 1.00 97.38 93 PRO A C 1
ATOM 739 O O . PRO A 1 93 ? -14.039 1.187 -1.120 1.00 97.38 93 PRO A O 1
ATOM 742 N N . ALA A 1 94 ? -14.280 -0.704 0.071 1.00 98.06 94 ALA A N 1
ATOM 743 C CA . ALA A 1 94 ? -15.692 -0.483 0.373 1.00 98.06 94 ALA A CA 1
ATOM 744 C C . ALA A 1 94 ? -15.904 0.781 1.221 1.00 98.06 94 ALA A C 1
ATOM 746 O O . ALA A 1 94 ? -16.738 1.608 0.861 1.00 98.06 94 ALA A O 1
ATOM 747 N N . TYR A 1 95 ? -15.109 0.983 2.280 1.00 98.12 95 TYR A N 1
ATOM 748 C CA . TYR A 1 95 ? -15.167 2.210 3.082 1.00 98.12 95 TYR A CA 1
ATOM 749 C C . TYR A 1 95 ? -14.877 3.454 2.237 1.00 98.12 95 TYR A C 1
ATOM 751 O O . TYR A 1 95 ? -15.655 4.409 2.261 1.00 98.12 95 TYR A O 1
ATOM 759 N N . LEU A 1 96 ? -13.791 3.430 1.457 1.00 96.25 96 LEU A N 1
ATOM 760 C CA . LEU A 1 96 ? -13.393 4.562 0.620 1.00 96.25 96 LEU A CA 1
ATOM 761 C C . LEU A 1 96 ? -14.449 4.904 -0.435 1.00 96.25 96 LEU A C 1
ATOM 763 O O . LEU A 1 96 ? -14.695 6.079 -0.682 1.00 96.25 96 LEU A O 1
ATOM 767 N N . LYS A 1 97 ? -15.083 3.893 -1.043 1.00 96.69 97 LYS A N 1
ATOM 768 C CA . LYS A 1 97 ? -16.145 4.087 -2.036 1.00 96.69 97 LYS A CA 1
ATOM 769 C C . LYS A 1 97 ? -17.411 4.660 -1.403 1.00 96.69 97 LYS A C 1
ATOM 771 O O . LYS A 1 97 ? -17.986 5.594 -1.946 1.00 96.69 97 LYS A O 1
ATOM 776 N N . GLU A 1 98 ? -17.841 4.108 -0.272 1.00 97.19 98 GLU A N 1
ATOM 777 C CA . GLU A 1 98 ? -19.073 4.527 0.407 1.00 97.19 98 GLU A CA 1
ATOM 778 C C . GLU A 1 98 ? -18.961 5.918 1.051 1.00 97.19 98 GLU A C 1
ATOM 780 O O . GLU A 1 98 ? -19.976 6.580 1.232 1.00 97.19 98 GLU A O 1
ATOM 785 N N . ASN A 1 99 ? -17.746 6.372 1.386 1.00 95.81 99 ASN A N 1
ATOM 786 C CA . ASN A 1 99 ? -17.506 7.629 2.108 1.00 95.81 99 ASN A CA 1
ATOM 787 C C . ASN A 1 99 ? -16.681 8.640 1.289 1.00 95.81 99 ASN A C 1
ATOM 789 O O . ASN A 1 99 ? -16.094 9.560 1.859 1.00 95.81 99 ASN A O 1
ATOM 793 N N . ALA A 1 100 ? -16.618 8.473 -0.037 1.00 92.44 100 ALA A N 1
ATOM 794 C CA . ALA A 1 100 ? -15.738 9.244 -0.918 1.00 92.44 100 ALA A CA 1
ATOM 795 C C . ALA A 1 100 ? -15.940 10.765 -0.797 1.00 92.44 100 ALA A C 1
ATOM 797 O O . ALA A 1 100 ? -14.962 11.501 -0.656 1.00 92.44 100 ALA A O 1
ATOM 798 N N . ASP A 1 101 ? -17.193 11.228 -0.804 1.00 89.25 101 ASP A N 1
ATOM 799 C CA . ASP A 1 101 ? -17.518 12.657 -0.716 1.00 89.25 101 ASP A CA 1
ATOM 800 C C . ASP A 1 101 ? -17.147 13.240 0.651 1.00 89.25 101 ASP A C 1
ATOM 802 O O . ASP A 1 101 ? -16.519 14.296 0.723 1.00 89.25 101 ASP A O 1
ATOM 806 N N . GLY A 1 102 ? -17.447 12.510 1.731 1.00 88.69 102 GLY A N 1
ATOM 807 C CA . GLY A 1 102 ? -17.107 12.919 3.094 1.00 88.69 102 GLY A CA 1
ATOM 808 C C . GLY A 1 102 ? -15.598 13.038 3.306 1.00 88.69 102 GLY A C 1
ATOM 809 O O . GLY A 1 102 ? -15.135 14.052 3.814 1.00 88.69 102 GLY A O 1
ATOM 810 N N . ILE A 1 103 ? -14.825 12.053 2.834 1.00 89.75 103 ILE A N 1
ATOM 811 C CA . ILE A 1 103 ? -13.353 12.056 2.917 1.00 89.75 103 ILE A CA 1
ATOM 812 C C . ILE A 1 103 ? -12.741 13.208 2.105 1.00 89.75 103 ILE A C 1
ATOM 814 O O . ILE A 1 103 ? -11.671 13.707 2.444 1.00 89.75 103 ILE A O 1
ATOM 818 N N . ARG A 1 104 ? -13.388 13.624 1.009 1.00 86.75 104 ARG A N 1
ATOM 819 C CA . ARG A 1 104 ? -12.899 14.723 0.167 1.00 86.75 104 ARG A CA 1
ATOM 820 C C . ARG A 1 104 ? -13.138 16.096 0.794 1.00 86.75 104 ARG A C 1
ATOM 822 O O . ARG A 1 104 ? -12.395 17.025 0.485 1.00 86.75 104 ARG A O 1
ATOM 829 N N . GLN A 1 105 ? -14.189 16.233 1.598 1.00 86.44 105 GLN A N 1
ATOM 830 C CA . GLN A 1 105 ? -14.634 17.513 2.149 1.00 86.44 105 GLN A CA 1
ATOM 831 C C . GLN A 1 105 ? -14.120 17.770 3.567 1.00 86.44 105 GLN A C 1
ATOM 833 O O . GLN A 1 105 ? -13.801 18.912 3.890 1.00 86.44 105 GLN A O 1
ATOM 838 N N . ASP A 1 106 ? -14.052 16.736 4.405 1.00 88.31 106 ASP A N 1
ATOM 839 C CA . ASP A 1 106 ? -13.719 16.856 5.823 1.00 88.31 106 ASP A CA 1
ATOM 840 C C . ASP A 1 106 ? -12.971 15.607 6.328 1.00 88.31 106 ASP A C 1
ATOM 842 O O . ASP A 1 106 ? -12.719 14.639 5.608 1.00 88.31 106 ASP A O 1
ATOM 846 N N . TRP A 1 107 ? -12.597 15.633 7.601 1.00 88.88 107 TRP A N 1
ATOM 847 C CA . TRP A 1 107 ? -11.938 14.546 8.301 1.00 88.88 107 TRP A CA 1
ATOM 848 C C . TRP A 1 107 ? -12.695 13.210 8.181 1.00 88.88 107 TRP A C 1
ATOM 850 O O . TRP A 1 107 ? -13.881 13.142 8.533 1.00 88.88 107 TRP A O 1
ATOM 860 N N . PRO A 1 108 ? -12.011 12.113 7.794 1.00 91.81 108 PRO A N 1
ATOM 861 C CA . PRO A 1 108 ? -12.623 10.794 7.711 1.00 91.81 108 PRO A CA 1
ATOM 862 C C . PRO A 1 108 ? -13.268 10.368 9.032 1.00 91.81 108 PRO A C 1
ATOM 864 O O . PRO A 1 108 ? -12.650 10.422 10.097 1.00 91.81 108 PRO A O 1
ATOM 867 N N . ARG A 1 109 ? -14.520 9.908 8.967 1.00 93.69 109 ARG A N 1
ATOM 868 C CA . ARG A 1 109 ? -15.233 9.343 10.119 1.00 93.69 109 ARG A CA 1
ATOM 869 C C . ARG A 1 109 ? -15.036 7.833 10.138 1.00 93.69 109 ARG A C 1
ATOM 871 O O . ARG A 1 109 ? -15.395 7.150 9.178 1.00 93.69 109 ARG A O 1
ATOM 878 N N . ILE A 1 110 ? -14.442 7.322 11.213 1.00 95.88 110 ILE A N 1
ATOM 879 C CA . ILE A 1 110 ? -14.122 5.902 11.381 1.00 95.88 110 ILE A CA 1
ATOM 880 C C . ILE A 1 110 ? -15.110 5.289 12.385 1.00 95.88 110 ILE A C 1
ATOM 882 O O . ILE A 1 110 ? -15.116 5.713 13.542 1.00 95.88 110 ILE A O 1
ATOM 886 N N . PRO A 1 111 ? -15.948 4.312 11.988 1.00 96.44 111 PRO A N 1
ATOM 887 C CA . PRO A 1 111 ? -16.844 3.640 12.923 1.00 96.44 111 PRO A CA 1
ATOM 888 C C . PRO A 1 111 ? -16.035 2.769 13.887 1.00 96.44 111 PRO A C 1
ATOM 890 O O . PRO A 1 111 ? -15.281 1.913 13.438 1.00 96.44 111 PRO A O 1
ATOM 893 N N . LEU A 1 112 ? -16.217 2.946 15.197 1.00 97.62 112 LEU A N 1
ATOM 894 C CA . LEU A 1 112 ? -15.609 2.070 16.202 1.00 97.62 112 LEU A CA 1
ATOM 895 C C . LEU A 1 112 ? -16.525 0.872 16.491 1.00 97.62 112 LEU A C 1
ATOM 897 O O . LEU A 1 112 ? -17.735 1.058 16.555 1.00 97.62 112 LEU A O 1
ATOM 901 N N . PRO A 1 113 ? -16.004 -0.353 16.669 1.00 97.50 113 PRO A N 1
ATOM 902 C CA . PRO A 1 113 ? -16.830 -1.529 16.937 1.00 97.50 113 PRO A CA 1
ATOM 903 C C . PRO A 1 113 ? -17.289 -1.628 18.397 1.00 97.50 113 PRO A C 1
ATOM 905 O O . PRO A 1 113 ? -16.578 -1.262 19.319 1.00 97.50 113 PRO A O 1
ATOM 908 N N . LYS A 1 114 ? -18.433 -2.262 18.653 1.00 96.12 114 LYS A N 1
ATOM 909 C CA . LYS A 1 114 ? -18.974 -2.426 20.016 1.00 96.12 114 LYS A CA 1
ATOM 910 C C . LYS A 1 114 ? -18.241 -3.423 20.932 1.00 96.12 114 LYS A C 1
ATOM 912 O O . LYS A 1 114 ? -18.657 -3.601 22.071 1.00 96.12 114 LYS A O 1
ATOM 917 N N . SER A 1 115 ? -17.214 -4.131 20.453 1.00 97.00 115 SER A N 1
ATOM 918 C CA . SER A 1 115 ? -16.523 -5.174 21.230 1.00 97.00 115 SER A CA 1
ATOM 919 C C . SER A 1 115 ? -15.001 -5.119 21.094 1.00 97.00 115 SER A C 1
ATOM 921 O O . SER A 1 115 ? -14.465 -4.804 20.027 1.00 97.00 115 SER A O 1
ATOM 923 N N . ALA A 1 116 ? -14.302 -5.499 22.170 1.00 97.06 116 ALA A N 1
ATOM 924 C CA . ALA A 1 116 ? -12.841 -5.573 22.205 1.00 97.06 116 ALA A CA 1
ATOM 925 C C . ALA A 1 116 ? -12.282 -6.543 21.157 1.00 97.06 116 ALA A C 1
ATOM 927 O O . ALA A 1 116 ? -11.301 -6.242 20.486 1.00 97.06 116 ALA A O 1
ATOM 928 N N . GLU A 1 117 ? -12.935 -7.692 20.978 1.00 97.62 117 GLU A N 1
ATOM 929 C CA . GLU A 1 117 ? -12.534 -8.713 20.010 1.00 97.62 117 GLU A CA 1
ATOM 930 C C . GLU A 1 117 ? -12.567 -8.179 18.572 1.00 97.62 117 GLU A C 1
ATOM 932 O O . GLU A 1 117 ? -11.636 -8.407 17.797 1.00 97.62 117 GLU A O 1
ATOM 937 N N . MET A 1 118 ? -13.616 -7.436 18.207 1.00 97.94 118 MET A N 1
ATOM 938 C CA . MET A 1 118 ? -13.708 -6.809 16.888 1.00 97.94 118 MET A CA 1
ATOM 939 C C . MET A 1 118 ? -12.668 -5.704 16.713 1.00 97.94 118 MET A C 1
ATOM 941 O O . MET A 1 118 ? -12.049 -5.627 15.649 1.00 97.94 118 MET A O 1
ATOM 945 N N . LEU A 1 119 ? -12.447 -4.885 17.747 1.00 98.38 119 LEU A N 1
ATOM 946 C CA . LEU A 1 119 ? -11.434 -3.834 17.705 1.00 98.38 119 LEU A CA 1
ATOM 947 C C . LEU A 1 119 ? -10.038 -4.423 17.494 1.00 98.38 119 LEU A C 1
ATOM 949 O O . LEU A 1 119 ? -9.324 -3.988 16.595 1.00 98.38 119 LEU A O 1
ATOM 953 N N . GLU A 1 120 ? -9.675 -5.456 18.252 1.00 97.94 120 GLU A N 1
ATOM 954 C CA . GLU A 1 120 ? -8.365 -6.105 18.152 1.00 97.94 120 GLU A CA 1
ATOM 955 C C . GLU A 1 120 ? -8.175 -6.835 16.820 1.00 97.94 120 GLU A C 1
ATOM 957 O O . GLU A 1 120 ? -7.101 -6.753 16.220 1.00 97.94 120 GLU A O 1
ATOM 962 N N . ARG A 1 121 ? -9.216 -7.499 16.300 1.00 98.19 121 ARG A N 1
ATOM 963 C CA . ARG A 1 121 ? -9.176 -8.110 14.959 1.00 98.19 121 ARG A CA 1
ATOM 964 C C . ARG A 1 121 ? -8.960 -7.069 13.870 1.00 98.19 121 ARG A C 1
ATOM 966 O O . ARG A 1 121 ? -8.125 -7.272 12.988 1.00 98.19 121 ARG A O 1
ATOM 973 N N . SER A 1 122 ? -9.671 -5.948 13.943 1.00 98.69 122 SER A N 1
ATOM 974 C CA . SER A 1 122 ? -9.490 -4.857 12.992 1.00 98.69 122 SER A CA 1
ATOM 975 C C . SER A 1 122 ? -8.109 -4.218 13.128 1.00 98.69 122 SER A C 1
ATOM 977 O O . SER A 1 122 ? -7.443 -3.989 12.123 1.00 98.69 122 SER A O 1
ATOM 979 N N . ALA A 1 123 ? -7.649 -3.958 14.352 1.00 98.38 123 ALA A N 1
ATOM 980 C CA . ALA A 1 123 ? -6.325 -3.407 14.610 1.00 98.38 123 ALA A CA 1
ATOM 981 C C . ALA A 1 123 ? -5.213 -4.359 14.140 1.00 98.38 123 ALA A C 1
ATOM 983 O O . ALA A 1 123 ? -4.192 -3.905 13.636 1.00 98.38 123 ALA A O 1
ATOM 984 N N . ALA A 1 124 ? -5.411 -5.678 14.218 1.00 98.44 124 ALA A N 1
ATOM 985 C CA . ALA A 1 124 ? -4.471 -6.655 13.673 1.00 98.44 124 ALA A CA 1
ATOM 986 C C . ALA A 1 124 ? -4.343 -6.566 12.143 1.00 98.44 124 ALA A C 1
ATOM 988 O O . ALA A 1 124 ? -3.239 -6.716 11.619 1.00 98.44 124 ALA A O 1
ATOM 989 N N . LEU A 1 125 ? -5.438 -6.294 11.420 1.00 98.50 125 LEU A N 1
ATOM 990 C CA . LEU A 1 125 ? -5.373 -5.991 9.984 1.00 98.50 125 LEU A CA 1
ATOM 991 C C . LEU A 1 125 ? -4.627 -4.677 9.731 1.00 98.50 125 LEU A C 1
ATOM 993 O O . LEU A 1 125 ? -3.787 -4.620 8.837 1.00 98.50 125 LEU A O 1
ATOM 997 N N . GLY A 1 126 ? -4.873 -3.664 10.560 1.00 98.38 126 GLY A N 1
ATOM 998 C CA . GLY A 1 126 ? -4.161 -2.389 10.517 1.00 98.38 126 GLY A CA 1
ATOM 999 C C . GLY A 1 126 ? -2.659 -2.543 10.697 1.00 98.38 126 GLY A C 1
ATOM 1000 O O . GLY A 1 126 ? -1.898 -2.055 9.877 1.00 98.38 126 GLY A O 1
ATOM 1001 N N . ARG A 1 127 ? -2.221 -3.309 11.702 1.00 97.69 127 ARG A N 1
ATOM 1002 C CA . ARG A 1 127 ? -0.798 -3.609 11.933 1.00 97.69 127 ARG A CA 1
ATOM 1003 C C . ARG A 1 127 ? -0.142 -4.291 10.731 1.00 97.69 127 ARG A C 1
ATOM 1005 O O . ARG A 1 127 ? 0.990 -3.965 10.394 1.00 97.69 127 ARG A O 1
ATOM 1012 N N . LYS A 1 128 ? -0.856 -5.195 10.048 1.00 97.75 128 LYS A N 1
ATOM 1013 C CA . LYS A 1 128 ? -0.369 -5.805 8.798 1.00 97.75 128 LYS A CA 1
ATOM 1014 C C . LYS A 1 128 ? -0.213 -4.762 7.688 1.00 97.75 128 LYS A C 1
ATOM 1016 O O . LYS A 1 128 ? 0.819 -4.755 7.026 1.00 97.75 128 LYS A O 1
ATOM 1021 N N . ILE A 1 129 ? -1.179 -3.856 7.518 1.00 98.19 129 ILE A N 1
ATOM 1022 C CA . ILE A 1 129 ? -1.047 -2.739 6.569 1.00 98.19 129 ILE A CA 1
ATOM 1023 C C . ILE A 1 129 ? 0.128 -1.834 6.945 1.00 98.19 129 ILE A C 1
ATOM 1025 O O . ILE A 1 129 ? 0.954 -1.558 6.085 1.00 98.19 129 ILE A O 1
ATOM 1029 N N . ALA A 1 130 ? 0.268 -1.451 8.216 1.00 96.81 130 ALA A N 1
ATOM 1030 C CA . ALA A 1 130 ? 1.393 -0.648 8.689 1.00 96.81 130 ALA A CA 1
ATOM 1031 C C . ALA A 1 130 ? 2.740 -1.309 8.357 1.00 96.81 130 ALA A C 1
ATOM 1033 O O . ALA A 1 130 ? 3.606 -0.650 7.799 1.00 96.81 130 ALA A O 1
ATOM 1034 N N . SER A 1 131 ? 2.883 -2.623 8.583 1.00 96.88 131 SER A N 1
ATOM 1035 C CA . SER A 1 131 ? 4.113 -3.348 8.221 1.00 96.88 131 SER A CA 1
ATOM 1036 C C . SER A 1 131 ? 4.399 -3.354 6.716 1.00 96.88 131 SER A C 1
ATOM 1038 O O . SER A 1 131 ? 5.553 -3.320 6.310 1.00 96.88 131 SER A O 1
ATOM 1040 N N . LEU A 1 132 ? 3.361 -3.375 5.872 1.00 97.31 132 LEU A N 1
ATOM 1041 C CA . LEU A 1 132 ? 3.527 -3.330 4.417 1.00 97.31 132 LEU A CA 1
ATOM 1042 C C . LEU A 1 132 ? 3.919 -1.933 3.927 1.00 97.31 132 LEU A C 1
ATOM 1044 O O . LEU A 1 132 ? 4.637 -1.842 2.935 1.00 97.31 132 LEU A O 1
ATOM 1048 N N . LEU A 1 133 ? 3.470 -0.880 4.615 1.00 95.56 133 LEU A N 1
ATOM 1049 C CA . LEU A 1 133 ? 3.803 0.519 4.321 1.00 95.56 133 LEU A CA 1
ATOM 1050 C C . LEU A 1 133 ? 5.184 0.935 4.842 1.00 95.56 133 LEU A C 1
ATOM 1052 O O . LEU A 1 133 ? 5.741 1.906 4.344 1.00 95.56 133 LEU A O 1
ATOM 1056 N N . ASP A 1 134 ? 5.721 0.213 5.821 1.00 93.38 134 ASP A N 1
ATOM 1057 C CA . ASP A 1 134 ? 7.049 0.446 6.381 1.00 93.38 134 ASP A CA 1
ATOM 1058 C C . ASP A 1 134 ? 8.143 -0.059 5.427 1.00 93.38 134 ASP A C 1
ATOM 1060 O O . ASP A 1 134 ? 8.318 -1.267 5.256 1.00 93.38 134 ASP A O 1
ATOM 1064 N N . THR A 1 135 ? 8.861 0.865 4.789 1.00 90.31 135 THR A N 1
ATOM 1065 C CA . THR A 1 135 ? 9.949 0.564 3.846 1.00 90.31 135 THR A CA 1
ATOM 1066 C C . THR A 1 135 ? 11.243 0.145 4.530 1.00 90.31 135 THR A C 1
ATOM 1068 O O . THR A 1 135 ? 12.071 -0.497 3.892 1.00 90.31 135 THR A O 1
ATOM 1071 N N . GLU A 1 136 ? 11.404 0.436 5.819 1.00 90.75 136 GLU A N 1
ATOM 1072 C CA . GLU A 1 136 ? 12.662 0.215 6.537 1.00 90.75 136 GLU A CA 1
ATOM 1073 C C . GLU A 1 136 ? 12.758 -1.191 7.117 1.00 90.75 136 GLU A C 1
ATOM 1075 O O . GLU A 1 136 ? 13.851 -1.721 7.316 1.00 90.75 136 GLU A O 1
ATOM 1080 N N . ASN A 1 137 ? 11.608 -1.811 7.386 1.00 93.56 137 ASN A N 1
ATOM 1081 C CA . ASN A 1 137 ? 11.548 -3.145 7.957 1.00 93.56 137 ASN A CA 1
ATOM 1082 C C . ASN A 1 137 ? 11.043 -4.170 6.955 1.00 93.56 137 ASN A C 1
ATOM 1084 O O . ASN A 1 137 ? 9.968 -4.050 6.361 1.00 93.56 137 ASN A O 1
ATOM 1088 N N . ASP A 1 138 ? 11.808 -5.245 6.831 1.00 94.25 138 ASP A N 1
ATOM 1089 C CA . ASP A 1 138 ? 11.450 -6.388 6.015 1.00 94.25 138 ASP A CA 1
ATOM 1090 C C . ASP A 1 138 ? 10.187 -7.103 6.517 1.00 94.25 138 ASP A C 1
ATOM 1092 O O . ASP A 1 138 ? 10.000 -7.353 7.709 1.00 94.25 138 ASP A O 1
ATOM 1096 N N . VAL A 1 139 ? 9.337 -7.525 5.581 1.00 96.50 139 VAL A N 1
ATOM 1097 C CA . VAL A 1 139 ? 8.093 -8.238 5.878 1.00 96.50 139 VAL A CA 1
ATOM 1098 C C . VAL A 1 139 ? 8.247 -9.705 5.504 1.00 96.50 139 VAL A C 1
ATOM 1100 O O . VAL A 1 139 ? 8.306 -10.067 4.323 1.00 96.50 139 VAL A O 1
ATOM 1103 N N . ARG A 1 140 ? 8.266 -10.578 6.518 1.00 95.19 140 ARG A N 1
ATOM 1104 C CA . ARG A 1 140 ? 8.368 -12.031 6.325 1.00 95.19 140 ARG A CA 1
ATOM 1105 C C . ARG A 1 140 ? 7.249 -12.540 5.416 1.00 95.19 140 ARG A C 1
ATOM 1107 O O . ARG A 1 140 ? 6.072 -12.276 5.652 1.00 95.19 140 ARG A O 1
ATOM 1114 N N . GLY A 1 141 ? 7.620 -13.317 4.403 1.00 94.69 141 GLY A N 1
ATOM 1115 C CA . GLY A 1 141 ? 6.677 -13.848 3.419 1.00 94.69 141 GLY A CA 1
ATOM 1116 C C . GLY A 1 141 ? 6.364 -12.880 2.273 1.00 94.69 141 GLY A C 1
ATOM 1117 O O . GLY A 1 141 ? 5.739 -13.303 1.305 1.00 94.69 141 GLY A O 1
ATOM 1118 N N . VAL A 1 142 ? 6.817 -11.624 2.349 1.00 96.44 142 VAL A N 1
ATOM 1119 C CA . VAL A 1 142 ? 6.625 -10.600 1.310 1.00 96.44 142 VAL A CA 1
ATOM 1120 C C . VAL A 1 142 ? 7.973 -10.144 0.760 1.00 96.44 142 VAL A C 1
ATOM 1122 O O . VAL A 1 142 ? 8.257 -10.428 -0.398 1.00 96.44 142 VAL A O 1
ATOM 1125 N N . THR A 1 143 ? 8.827 -9.507 1.567 1.00 95.56 143 THR A N 1
ATOM 1126 C CA . THR A 1 143 ? 10.165 -9.048 1.140 1.00 95.56 143 THR A CA 1
ATOM 1127 C C . THR A 1 143 ? 11.295 -9.945 1.646 1.00 95.56 143 THR A C 1
ATOM 1129 O O . THR A 1 143 ? 12.329 -10.028 0.991 1.00 95.56 143 THR A O 1
ATOM 1132 N N . SER A 1 144 ? 11.086 -10.685 2.744 1.00 94.44 144 SER A N 1
ATOM 1133 C CA . SER A 1 144 ? 12.126 -11.504 3.381 1.00 94.44 144 SER A CA 1
ATOM 1134 C C . SER A 1 144 ? 11.670 -12.907 3.798 1.00 94.44 144 SER A C 1
ATOM 1136 O O . SER A 1 144 ? 10.480 -13.252 3.796 1.00 94.44 144 SER A O 1
ATOM 1138 N N . GLY A 1 145 ? 12.649 -13.736 4.182 1.00 92.69 145 GLY A N 1
ATOM 1139 C CA . GLY A 1 145 ? 12.450 -15.137 4.550 1.00 92.69 145 GLY A CA 1
ATOM 1140 C C . GLY A 1 145 ? 11.937 -15.976 3.377 1.00 92.69 145 GLY A C 1
ATOM 1141 O O . GLY A 1 145 ? 12.227 -15.704 2.214 1.00 92.69 145 GLY A O 1
ATOM 1142 N N . THR A 1 146 ? 11.144 -17.009 3.669 1.00 91.88 146 THR A N 1
ATOM 1143 C CA . THR A 1 146 ? 10.440 -17.765 2.625 1.00 91.88 146 THR A CA 1
ATOM 1144 C C . THR A 1 146 ? 9.260 -16.946 2.109 1.00 91.88 146 THR A C 1
ATOM 1146 O O . THR A 1 146 ? 8.163 -17.006 2.668 1.00 91.88 146 THR A O 1
ATOM 1149 N N . VAL A 1 147 ? 9.496 -16.167 1.052 1.00 94.06 147 VAL A N 1
ATOM 1150 C CA . VAL A 1 147 ? 8.447 -15.403 0.364 1.00 94.06 147 VAL A CA 1
ATOM 1151 C C . VAL A 1 147 ? 7.369 -16.331 -0.201 1.00 94.06 147 VAL A C 1
ATOM 1153 O O . VAL A 1 147 ? 7.661 -17.448 -0.653 1.00 94.06 147 VAL A O 1
ATOM 1156 N N . THR A 1 148 ? 6.112 -15.887 -0.145 1.00 93.81 148 THR A N 1
ATOM 1157 C CA . THR A 1 148 ? 4.977 -16.689 -0.611 1.00 93.81 148 THR A CA 1
ATOM 1158 C C . THR A 1 148 ? 5.045 -16.914 -2.128 1.00 93.81 148 THR A C 1
ATOM 1160 O O . THR A 1 148 ? 5.709 -16.146 -2.832 1.00 93.81 148 THR A O 1
ATOM 1163 N N . PRO A 1 149 ? 4.427 -17.992 -2.656 1.00 94.25 149 PRO A N 1
ATOM 1164 C CA . PRO A 1 149 ? 4.571 -18.375 -4.060 1.00 94.25 149 PRO A CA 1
ATOM 1165 C C . PRO A 1 149 ? 4.284 -17.239 -5.040 1.00 94.25 149 PRO A C 1
ATOM 1167 O O . PRO A 1 149 ? 5.071 -17.028 -5.956 1.00 94.25 149 PRO A O 1
ATOM 1170 N N . GLU A 1 150 ? 3.222 -16.468 -4.804 1.00 93.44 150 GLU A N 1
ATOM 1171 C CA . GLU A 1 150 ? 2.857 -15.318 -5.624 1.00 93.44 150 GLU A CA 1
ATOM 1172 C C . GLU A 1 150 ? 3.961 -14.254 -5.632 1.00 93.44 150 GLU A C 1
ATOM 1174 O O . GLU A 1 150 ? 4.333 -13.775 -6.697 1.00 93.44 150 GLU A O 1
ATOM 1179 N N . MET A 1 151 ? 4.565 -13.960 -4.475 1.00 96.75 151 MET A N 1
ATOM 1180 C CA . MET A 1 151 ? 5.579 -12.908 -4.326 1.00 96.75 151 MET A CA 1
ATOM 1181 C C . MET A 1 151 ? 6.883 -13.242 -5.051 1.00 96.75 151 MET A C 1
ATOM 1183 O O . MET A 1 151 ? 7.569 -12.331 -5.515 1.00 96.75 151 MET A O 1
ATOM 1187 N N . LYS A 1 152 ? 7.222 -14.532 -5.198 1.00 95.38 152 LYS A N 1
ATOM 1188 C CA . LYS A 1 152 ? 8.459 -14.979 -5.868 1.00 95.38 152 LYS A CA 1
ATOM 1189 C C . LYS A 1 152 ? 8.601 -14.439 -7.283 1.00 95.38 152 LYS A C 1
ATOM 1191 O O . LYS A 1 152 ? 9.725 -14.192 -7.699 1.00 95.38 152 LYS A O 1
ATOM 1196 N N . HIS A 1 153 ? 7.483 -14.246 -7.977 1.00 96.25 153 HIS A N 1
ATOM 1197 C CA . HIS A 1 153 ? 7.462 -13.814 -9.368 1.00 96.25 153 HIS A CA 1
ATOM 1198 C C . HIS A 1 153 ? 7.131 -12.330 -9.540 1.00 96.25 153 HIS A C 1
ATOM 1200 O O . HIS A 1 153 ? 7.177 -11.855 -10.663 1.00 96.25 153 HIS A O 1
ATOM 1206 N N . ILE A 1 154 ? 6.782 -11.589 -8.484 1.00 98.06 154 ILE A N 1
ATOM 1207 C CA . ILE A 1 154 ? 6.434 -10.166 -8.615 1.00 98.06 154 ILE A CA 1
ATOM 1208 C C . ILE A 1 154 ? 7.696 -9.327 -8.773 1.00 98.06 154 ILE A C 1
ATOM 1210 O O . ILE A 1 154 ? 8.546 -9.346 -7.878 1.00 98.06 154 ILE A O 1
ATOM 1214 N N . ALA A 1 155 ? 7.750 -8.544 -9.855 1.00 97.88 155 ALA A N 1
ATOM 1215 C CA . ALA A 1 155 ? 8.770 -7.527 -10.111 1.00 97.88 155 ALA A CA 1
ATOM 1216 C C . ALA A 1 155 ? 10.206 -8.064 -10.038 1.00 97.88 155 ALA A C 1
ATOM 1218 O O . ALA A 1 155 ? 11.109 -7.382 -9.554 1.00 97.88 155 ALA A O 1
ATOM 1219 N N . VAL A 1 156 ? 10.424 -9.303 -10.480 1.00 95.31 156 VAL A N 1
ATOM 1220 C CA . VAL A 1 156 ? 11.774 -9.869 -10.554 1.00 95.31 156 VAL A CA 1
ATOM 1221 C C . VAL A 1 156 ? 12.523 -9.156 -11.671 1.00 95.31 156 VAL A C 1
ATOM 1223 O O . VAL A 1 156 ? 11.978 -8.959 -12.754 1.00 95.31 156 VAL A O 1
ATOM 1226 N N . ILE A 1 157 ? 13.757 -8.732 -11.402 1.00 94.44 157 ILE A N 1
ATOM 1227 C CA . ILE A 1 157 ? 14.580 -8.112 -12.436 1.00 94.44 157 ILE A CA 1
ATOM 1228 C C . ILE A 1 157 ? 15.099 -9.183 -13.398 1.00 94.44 157 ILE A C 1
ATOM 1230 O O . ILE A 1 157 ? 15.687 -10.182 -12.980 1.00 94.44 157 ILE A O 1
ATOM 1234 N N . GLU A 1 158 ? 14.876 -8.970 -14.688 1.00 92.62 158 GLU A N 1
ATOM 1235 C CA . GLU A 1 158 ? 15.229 -9.894 -15.758 1.00 92.62 158 GLU A CA 1
ATOM 1236 C C . GLU A 1 158 ? 16.031 -9.174 -16.846 1.00 92.62 158 GLU A C 1
ATOM 1238 O O . GLU A 1 158 ? 15.827 -7.991 -17.126 1.00 92.62 158 GLU A O 1
ATOM 1243 N N . SER A 1 159 ? 16.961 -9.906 -17.465 1.00 92.38 159 SER A N 1
ATOM 1244 C CA . SER A 1 159 ? 17.675 -9.460 -18.662 1.00 92.38 159 SER A CA 1
ATOM 1245 C C . SER A 1 159 ? 16.905 -9.883 -19.908 1.00 92.38 159 SER A C 1
ATOM 1247 O O . SER A 1 159 ? 16.518 -11.047 -20.027 1.00 92.38 159 SER A O 1
ATOM 1249 N N . VAL A 1 160 ? 16.768 -8.978 -20.877 1.00 88.00 160 VAL A N 1
ATOM 1250 C CA . VAL A 1 160 ? 16.160 -9.260 -22.189 1.00 88.00 160 VAL A CA 1
ATOM 1251 C C . VAL A 1 160 ? 16.878 -10.416 -22.898 1.00 88.00 160 VAL A C 1
ATOM 1253 O O . VAL A 1 160 ? 16.236 -11.283 -23.487 1.00 88.00 160 VAL A O 1
ATOM 1256 N N . GLU A 1 161 ? 18.205 -10.487 -22.778 1.00 85.75 161 GLU A N 1
ATOM 1257 C CA . GLU A 1 161 ? 19.031 -11.548 -23.372 1.00 85.75 161 GLU A CA 1
ATOM 1258 C C . GLU A 1 161 ? 19.259 -12.746 -22.430 1.00 85.75 161 GLU A C 1
ATOM 1260 O O . GLU A 1 161 ? 20.047 -13.635 -22.747 1.00 85.75 161 GLU A O 1
ATOM 1265 N N . ARG A 1 162 ? 18.602 -12.781 -21.257 1.00 76.25 162 ARG A N 1
ATOM 1266 C CA . ARG A 1 162 ? 18.815 -13.778 -20.184 1.00 76.25 162 ARG A CA 1
ATOM 1267 C C . ARG A 1 162 ? 20.271 -13.896 -19.710 1.00 76.25 162 ARG A C 1
ATOM 1269 O O . ARG A 1 162 ? 20.687 -14.942 -19.213 1.00 76.25 162 ARG A O 1
ATOM 1276 N N . LYS A 1 163 ? 21.049 -12.822 -19.850 1.00 76.56 163 LYS A N 1
ATOM 1277 C CA . LYS A 1 163 ? 22.416 -12.732 -19.325 1.00 76.56 163 LYS A CA 1
ATOM 1278 C C . LYS A 1 163 ? 22.398 -12.307 -17.857 1.00 76.56 163 LYS A C 1
ATOM 1280 O O . LYS A 1 163 ? 21.445 -11.686 -17.387 1.00 76.56 163 LYS A O 1
ATOM 1285 N N . GLN A 1 164 ? 23.465 -12.634 -17.131 1.00 81.00 164 GLN A N 1
ATOM 1286 C CA . GLN A 1 164 ? 23.647 -12.160 -15.762 1.00 81.00 164 GLN A CA 1
ATOM 1287 C C . GLN A 1 164 ? 23.846 -10.638 -15.771 1.00 81.00 164 GLN A C 1
ATOM 1289 O O . GLN A 1 164 ? 24.792 -10.143 -16.383 1.00 81.00 164 GLN A O 1
ATOM 1294 N N . LEU A 1 165 ? 22.956 -9.909 -15.095 1.00 80.31 165 LEU A N 1
ATOM 1295 C CA . LEU A 1 165 ? 23.065 -8.459 -14.937 1.00 80.31 165 LEU A CA 1
ATOM 1296 C C . LEU A 1 165 ? 24.229 -8.131 -13.998 1.00 80.31 165 LEU A C 1
ATOM 1298 O O . LEU A 1 165 ? 24.357 -8.736 -12.929 1.00 80.31 165 LEU A O 1
ATOM 1302 N N . ARG A 1 166 ? 25.077 -7.175 -14.385 1.00 76.19 166 ARG A N 1
ATOM 1303 C CA . ARG A 1 166 ? 26.217 -6.751 -13.561 1.00 76.19 166 ARG A CA 1
ATOM 1304 C C . ARG A 1 166 ? 25.811 -5.628 -12.613 1.00 76.19 166 ARG A C 1
ATOM 1306 O O . ARG A 1 166 ? 25.207 -4.637 -13.027 1.00 76.19 166 ARG A O 1
ATOM 1313 N N . GLU A 1 167 ? 26.178 -5.754 -11.342 1.00 69.81 167 GLU A N 1
ATOM 1314 C CA . GLU A 1 167 ? 25.920 -4.712 -10.346 1.00 69.81 167 GLU A CA 1
ATOM 1315 C C . GLU A 1 167 ? 26.661 -3.413 -10.671 1.00 69.81 167 GLU A C 1
ATOM 1317 O O . GLU A 1 167 ? 27.778 -3.441 -11.189 1.00 69.81 167 GLU A O 1
ATOM 1322 N N . ARG A 1 168 ? 26.039 -2.270 -10.342 1.00 64.69 168 ARG A N 1
ATOM 1323 C CA . ARG A 1 168 ? 26.588 -0.916 -10.567 1.00 64.69 168 ARG A CA 1
ATOM 1324 C C . ARG A 1 168 ? 27.106 -0.690 -11.995 1.00 64.69 168 ARG A C 1
ATOM 1326 O O . ARG A 1 168 ? 28.004 0.119 -12.212 1.00 64.69 168 ARG A O 1
ATOM 1333 N N . SER A 1 169 ? 26.539 -1.402 -12.961 1.00 79.88 169 SER A N 1
ATOM 1334 C CA . SER A 1 169 ? 26.838 -1.243 -14.377 1.00 79.88 169 SER A CA 1
ATOM 1335 C C . SER A 1 169 ? 25.706 -0.494 -15.077 1.00 79.88 169 SER A C 1
ATOM 1337 O O . SER A 1 169 ? 24.627 -0.298 -14.510 1.00 79.88 169 SER A O 1
ATOM 1339 N N . GLU A 1 170 ? 25.932 -0.108 -16.331 1.00 88.06 170 GLU A N 1
ATOM 1340 C CA . GLU A 1 170 ? 24.878 0.474 -17.169 1.00 88.06 170 GLU A CA 1
ATOM 1341 C C . GLU A 1 170 ? 23.700 -0.491 -17.397 1.00 88.06 170 GLU A C 1
ATOM 1343 O O . GLU A 1 170 ? 22.612 -0.033 -17.738 1.00 88.06 170 GLU A O 1
ATOM 1348 N N . ASP A 1 171 ? 23.852 -1.790 -17.099 1.00 90.00 171 ASP A N 1
ATOM 1349 C CA . ASP A 1 171 ? 22.750 -2.758 -17.124 1.00 90.00 171 ASP A CA 1
ATOM 1350 C C . ASP A 1 171 ? 21.605 -2.338 -16.169 1.00 90.00 171 ASP A C 1
ATOM 1352 O O . ASP A 1 171 ? 20.441 -2.626 -16.441 1.00 90.00 171 ASP A O 1
ATOM 1356 N N . LEU A 1 172 ? 21.911 -1.608 -15.080 1.00 93.94 172 LEU A N 1
ATOM 1357 C CA . LEU A 1 172 ? 20.938 -1.074 -14.108 1.00 93.94 172 LEU A CA 1
ATOM 1358 C C . LEU A 1 172 ? 20.683 0.437 -14.252 1.00 93.94 172 LEU A C 1
ATOM 1360 O O . LEU A 1 172 ? 20.089 1.060 -13.366 1.00 93.94 172 LEU A O 1
ATOM 1364 N N . ALA A 1 173 ? 21.146 1.067 -15.332 1.00 95.50 173 ALA A N 1
ATOM 1365 C CA . ALA A 1 173 ? 20.851 2.473 -15.576 1.00 95.50 173 ALA A CA 1
ATOM 1366 C C . ALA A 1 173 ? 19.384 2.645 -15.987 1.00 95.50 173 ALA A C 1
ATOM 1368 O O . ALA A 1 173 ? 18.910 1.971 -16.901 1.00 95.50 173 ALA A O 1
ATOM 1369 N N . LEU A 1 174 ? 18.673 3.569 -15.335 1.00 96.69 174 LEU A N 1
ATOM 1370 C CA . LEU A 1 174 ? 17.347 3.990 -15.780 1.00 96.69 174 LEU A CA 1
ATOM 1371 C C . LEU A 1 174 ? 17.495 4.960 -16.950 1.00 96.69 174 LEU A C 1
ATOM 1373 O O . LEU A 1 174 ? 17.854 6.117 -16.747 1.00 96.69 174 LEU A O 1
ATOM 1377 N N . THR A 1 175 ? 17.254 4.475 -18.162 1.00 96.81 175 THR A N 1
ATOM 1378 C CA . THR A 1 175 ? 17.340 5.260 -19.407 1.00 96.81 175 THR A CA 1
ATOM 1379 C C . THR A 1 175 ? 16.080 5.147 -20.268 1.00 96.81 175 THR A C 1
ATOM 1381 O O . THR A 1 175 ? 16.036 5.641 -21.393 1.00 96.81 175 THR A O 1
ATOM 1384 N N . ALA A 1 176 ? 15.034 4.500 -19.749 1.00 97.12 176 ALA A N 1
ATOM 1385 C CA . ALA A 1 176 ? 13.759 4.311 -20.433 1.00 97.12 176 ALA A CA 1
ATOM 1386 C C . ALA A 1 176 ? 12.835 5.549 -20.415 1.00 97.12 176 ALA A C 1
ATOM 1388 O O . ALA A 1 176 ? 11.684 5.448 -20.848 1.00 97.12 176 ALA A O 1
ATOM 1389 N N . GLY A 1 177 ? 13.291 6.710 -19.930 1.00 96.44 177 GLY A N 1
ATOM 1390 C CA . GLY A 1 177 ? 12.540 7.967 -19.993 1.00 96.44 177 GLY A CA 1
ATOM 1391 C C . GLY A 1 177 ? 11.425 8.070 -18.951 1.00 96.44 177 GLY A C 1
ATOM 1392 O O . GLY A 1 177 ? 10.293 8.449 -19.269 1.00 96.44 177 GLY A O 1
ATOM 1393 N N . TRP A 1 178 ? 11.723 7.706 -17.705 1.00 96.69 178 TRP A N 1
ATOM 1394 C CA . TRP A 1 178 ? 10.824 7.813 -16.555 1.00 96.69 178 TRP A CA 1
ATOM 1395 C C . TRP A 1 178 ? 10.753 9.220 -15.971 1.00 96.69 178 TRP A C 1
ATOM 1397 O O . TRP A 1 178 ? 9.730 9.572 -15.376 1.00 96.69 178 TRP A O 1
ATOM 1407 N N . GLY A 1 179 ? 11.791 10.035 -16.153 1.00 94.75 179 GLY A N 1
ATOM 1408 C CA . GLY A 1 179 ? 11.781 11.435 -15.746 1.00 94.75 179 GLY A CA 1
ATOM 1409 C C . GLY A 1 179 ? 12.860 12.281 -16.408 1.00 94.75 179 GLY A C 1
ATOM 1410 O O . GLY A 1 179 ? 13.868 11.772 -16.892 1.00 94.75 179 GLY A O 1
ATOM 1411 N N . HIS A 1 180 ? 12.626 13.591 -16.440 1.00 93.06 180 HIS A N 1
ATOM 1412 C CA . HIS A 1 180 ? 13.518 14.567 -17.066 1.00 93.06 180 HIS A CA 1
ATOM 1413 C C . HIS A 1 180 ? 13.616 15.841 -16.221 1.00 93.06 180 HIS A C 1
ATOM 1415 O O . HIS A 1 180 ? 12.702 16.161 -15.456 1.00 93.06 180 HIS A O 1
ATOM 1421 N N . ALA A 1 181 ? 14.714 16.582 -16.375 1.00 91.00 181 ALA A N 1
ATOM 1422 C CA . ALA A 1 181 ? 14.882 17.876 -15.724 1.00 91.00 181 ALA A CA 1
ATOM 1423 C C . ALA A 1 181 ? 13.949 18.910 -16.371 1.00 91.00 181 ALA A C 1
ATOM 1425 O O . ALA A 1 181 ? 13.978 19.125 -17.582 1.00 91.00 181 ALA A O 1
ATOM 1426 N N . GLY A 1 182 ? 13.098 19.522 -15.557 1.00 86.94 182 GLY A N 1
ATOM 1427 C CA . GLY A 1 182 ? 12.280 20.676 -15.902 1.00 86.94 182 GLY A CA 1
ATOM 1428 C C . GLY A 1 182 ? 12.984 21.992 -15.572 1.00 86.94 182 GLY A C 1
ATOM 1429 O O . GLY A 1 182 ? 14.170 22.029 -15.238 1.00 86.94 182 GLY A O 1
ATOM 1430 N N . LYS A 1 183 ? 12.231 23.093 -15.658 1.00 85.50 183 LYS A N 1
ATOM 1431 C CA . LYS A 1 183 ? 12.713 24.414 -15.231 1.00 85.50 183 LYS A CA 1
ATOM 1432 C C . LYS A 1 183 ? 12.998 24.412 -13.725 1.00 85.50 183 LYS A C 1
ATOM 1434 O O . LYS A 1 183 ? 12.334 23.700 -12.975 1.00 85.50 183 LYS A O 1
ATOM 1439 N N . ASP A 1 184 ? 14.001 25.184 -13.316 1.00 82.88 184 ASP A N 1
ATOM 1440 C CA . ASP A 1 184 ? 14.365 25.413 -11.910 1.00 82.88 184 ASP A CA 1
ATOM 1441 C C . ASP A 1 184 ? 14.650 24.130 -11.102 1.00 82.88 184 ASP A C 1
ATOM 1443 O O . ASP A 1 184 ? 14.404 24.060 -9.902 1.00 82.88 184 ASP A O 1
ATOM 1447 N N . GLY A 1 185 ? 15.157 23.082 -11.763 1.00 78.62 185 GLY A N 1
ATOM 1448 C CA . GLY A 1 185 ? 15.513 21.814 -11.113 1.00 78.62 185 GLY A CA 1
ATOM 1449 C C . GLY A 1 185 ? 14.322 20.906 -10.776 1.00 78.62 185 GLY A C 1
ATOM 1450 O O . GLY A 1 185 ? 14.508 19.853 -10.164 1.00 78.62 185 GLY A O 1
ATOM 1451 N N . VAL A 1 186 ? 13.101 21.261 -11.193 1.00 83.88 186 VAL A N 1
ATOM 1452 C CA . VAL A 1 186 ? 11.908 20.430 -10.977 1.00 83.88 186 VAL A CA 1
ATOM 1453 C C . VAL A 1 186 ? 11.998 19.151 -11.808 1.00 83.88 186 VAL A C 1
ATOM 1455 O O . VAL A 1 186 ? 12.235 19.195 -13.009 1.00 83.88 186 VAL A O 1
ATOM 1458 N N . THR A 1 187 ? 11.759 17.988 -11.202 1.00 87.69 187 THR A N 1
ATOM 1459 C CA . THR A 1 187 ? 11.683 16.716 -11.939 1.00 87.69 187 THR A CA 1
ATOM 1460 C C . THR A 1 187 ? 10.313 16.543 -12.594 1.00 87.69 187 THR A C 1
ATOM 1462 O O . THR A 1 187 ? 9.291 16.481 -11.906 1.00 87.69 187 THR A O 1
ATOM 1465 N N . MET A 1 188 ? 10.293 16.403 -13.920 1.00 87.94 188 MET A N 1
ATOM 1466 C CA . MET A 1 188 ? 9.081 16.151 -14.699 1.00 87.94 188 MET A CA 1
ATOM 1467 C C . MET A 1 188 ? 8.919 14.650 -14.974 1.00 87.94 188 MET A C 1
ATOM 1469 O O . MET A 1 188 ? 9.864 14.022 -15.456 1.00 87.94 188 MET A O 1
ATOM 1473 N N . PRO A 1 189 ? 7.744 14.051 -14.702 1.00 89.56 189 PRO A N 1
ATOM 1474 C CA . PRO A 1 189 ? 7.519 12.633 -14.952 1.00 89.56 189 PRO A CA 1
ATOM 1475 C C . PRO A 1 189 ? 7.434 12.342 -16.455 1.00 89.56 189 PRO A C 1
ATOM 1477 O O . PRO A 1 189 ? 6.699 13.001 -17.189 1.00 89.56 189 PRO A O 1
ATOM 1480 N N . GLY A 1 190 ? 8.149 11.312 -16.895 1.00 92.81 190 GLY A N 1
ATOM 1481 C CA . GLY A 1 190 ? 8.142 10.812 -18.264 1.00 92.81 190 GLY A CA 1
ATOM 1482 C C . GLY A 1 190 ? 7.118 9.696 -18.501 1.00 92.81 190 GLY A C 1
ATOM 1483 O O . GLY A 1 190 ? 6.329 9.310 -17.623 1.00 92.81 190 GLY A O 1
ATOM 1484 N N . LYS A 1 191 ? 7.105 9.176 -19.732 1.00 93.75 191 LYS A N 1
ATOM 1485 C CA . LYS A 1 191 ? 6.230 8.059 -20.123 1.00 93.75 191 LYS A CA 1
ATOM 1486 C C . LYS A 1 191 ? 6.787 6.716 -19.646 1.00 93.75 191 LYS A C 1
ATOM 1488 O O . LYS A 1 191 ? 5.994 5.868 -19.234 1.00 93.75 191 LYS A O 1
ATOM 1493 N N . GLY A 1 192 ? 8.111 6.556 -19.667 1.00 96.31 192 GLY A N 1
ATOM 1494 C CA . GLY A 1 192 ? 8.773 5.273 -19.469 1.00 96.31 192 GLY A CA 1
ATOM 1495 C C . GLY A 1 192 ? 8.522 4.283 -20.611 1.00 96.31 192 GLY A C 1
ATOM 1496 O O . GLY A 1 192 ? 7.823 4.583 -21.588 1.00 96.31 192 GLY A O 1
ATOM 1497 N N . LYS A 1 193 ? 9.028 3.059 -20.437 1.00 97.75 193 LYS A N 1
ATOM 1498 C CA . LYS A 1 193 ? 8.762 1.911 -21.314 1.00 97.75 193 LYS A CA 1
ATOM 1499 C C . LYS A 1 193 ? 8.115 0.785 -20.511 1.00 97.75 193 LYS A C 1
ATOM 1501 O O . LYS A 1 193 ? 8.665 0.301 -19.524 1.00 97.75 193 LYS A O 1
ATOM 1506 N N . ILE A 1 194 ? 6.921 0.395 -20.944 1.00 97.75 194 ILE A N 1
ATOM 1507 C CA . ILE A 1 194 ? 6.085 -0.619 -20.301 1.00 97.75 194 ILE A CA 1
ATOM 1508 C C . ILE A 1 194 ? 5.554 -1.541 -21.386 1.00 97.75 194 ILE A C 1
ATOM 1510 O O . ILE A 1 194 ? 5.007 -1.058 -22.379 1.00 97.75 194 ILE A O 1
ATOM 1514 N N . VAL A 1 195 ? 5.648 -2.848 -21.165 1.00 98.06 195 VAL A N 1
ATOM 1515 C CA . VAL A 1 195 ? 4.987 -3.854 -22.000 1.00 98.06 195 VAL A CA 1
ATOM 1516 C C . VAL A 1 195 ? 3.889 -4.502 -21.173 1.00 98.06 195 VAL A C 1
ATOM 1518 O O . VAL A 1 195 ? 4.164 -5.085 -20.132 1.00 98.06 195 VAL A O 1
ATOM 1521 N N . ARG A 1 196 ? 2.634 -4.368 -21.610 1.00 98.19 196 ARG A N 1
ATOM 1522 C CA . ARG A 1 196 ? 1.503 -5.093 -21.014 1.00 98.19 196 ARG A CA 1
ATOM 1523 C C . ARG A 1 196 ? 1.368 -6.449 -21.689 1.00 98.19 196 ARG A C 1
ATOM 1525 O O . ARG A 1 196 ? 1.454 -6.528 -22.913 1.00 98.19 196 ARG A O 1
ATOM 1532 N N . ARG A 1 197 ? 1.139 -7.488 -20.895 1.00 98.00 197 ARG A N 1
ATOM 1533 C CA . ARG A 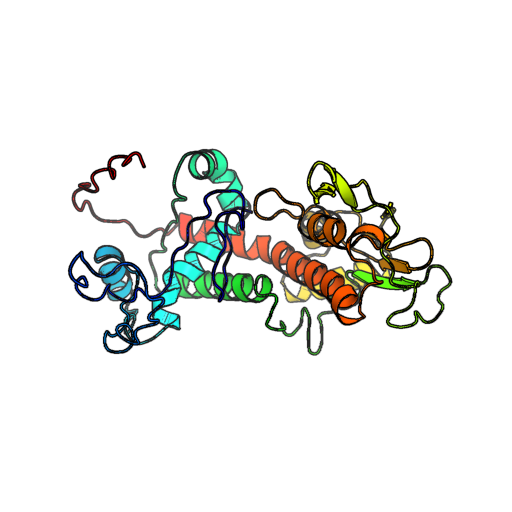1 197 ? 0.987 -8.866 -21.362 1.00 98.00 197 ARG A CA 1
ATOM 1534 C C . ARG A 1 197 ? 0.069 -9.660 -20.444 1.00 98.00 197 ARG A C 1
ATOM 1536 O O . ARG A 1 197 ? -0.195 -9.274 -19.305 1.00 98.00 197 ARG A O 1
ATOM 1543 N N . GLU A 1 198 ? -0.382 -10.801 -20.940 1.00 98.25 198 GLU A N 1
ATOM 1544 C CA . GLU A 1 198 ? -1.055 -11.793 -20.111 1.00 98.25 198 GLU A CA 1
ATOM 1545 C C . GLU A 1 198 ? -0.081 -12.428 -19.109 1.00 98.25 198 GLU A C 1
ATOM 1547 O O . GLU A 1 198 ? 1.143 -12.462 -19.309 1.00 98.25 198 GLU A O 1
ATOM 1552 N N . TYR A 1 199 ? -0.643 -12.953 -18.024 1.00 98.44 199 TYR A N 1
ATOM 1553 C CA . TYR A 1 199 ? 0.107 -13.778 -17.090 1.00 98.44 199 TYR A CA 1
ATOM 1554 C C . TYR A 1 199 ? 0.533 -15.094 -17.742 1.00 98.44 199 TYR A C 1
ATOM 1556 O O . TYR A 1 199 ? -0.236 -15.752 -18.444 1.00 98.44 199 TYR A O 1
ATOM 1564 N N . THR A 1 200 ? 1.747 -15.541 -17.440 1.00 97.94 200 THR A N 1
ATOM 1565 C CA . THR A 1 200 ? 2.192 -16.886 -17.805 1.00 97.94 200 THR A CA 1
ATOM 1566 C C . THR A 1 200 ? 1.501 -17.945 -16.939 1.00 97.94 200 THR A C 1
ATOM 1568 O O . THR A 1 200 ? 1.015 -17.676 -15.838 1.00 97.94 200 THR A O 1
ATOM 1571 N N . LYS A 1 201 ? 1.515 -19.209 -17.386 1.00 98.00 201 LYS A N 1
ATOM 1572 C CA . LYS A 1 201 ? 0.972 -20.335 -16.599 1.00 98.00 201 LYS A CA 1
ATOM 1573 C C . LYS A 1 201 ? 1.639 -20.471 -15.223 1.00 98.00 201 LYS A C 1
ATOM 1575 O O . LYS A 1 201 ? 0.968 -20.832 -14.259 1.00 98.00 201 LYS A O 1
ATOM 1580 N N . LEU A 1 202 ? 2.940 -20.181 -15.134 1.00 97.06 202 LEU A N 1
ATOM 1581 C CA . LEU A 1 202 ? 3.693 -20.228 -13.878 1.00 97.06 202 LEU A CA 1
ATOM 1582 C C . LEU A 1 202 ? 3.255 -19.110 -12.924 1.00 97.06 202 LEU A C 1
ATOM 1584 O O . LEU A 1 202 ? 3.009 -19.376 -11.750 1.00 97.06 202 LEU A O 1
ATOM 1588 N N . GLU A 1 203 ? 3.089 -17.890 -13.436 1.00 98.00 203 GLU A N 1
ATOM 1589 C CA . GLU A 1 203 ? 2.606 -16.744 -12.656 1.00 98.00 203 GLU A CA 1
ATOM 1590 C C . GLU A 1 203 ? 1.178 -16.988 -12.142 1.00 98.00 203 GLU A C 1
ATOM 1592 O O . GLU A 1 203 ? 0.912 -16.798 -10.956 1.00 98.00 203 GLU A O 1
ATOM 1597 N N . LEU A 1 204 ? 0.276 -17.509 -12.984 1.00 98.31 204 LEU A N 1
ATOM 1598 C CA . LEU A 1 204 ? -1.090 -17.865 -12.577 1.00 98.31 204 LEU A CA 1
ATOM 1599 C C . LEU A 1 204 ? -1.115 -18.951 -11.492 1.00 98.31 204 LEU A C 1
ATOM 1601 O O . LEU A 1 204 ? -1.859 -18.829 -10.517 1.00 98.31 204 LEU A O 1
ATOM 1605 N N . ALA A 1 205 ? -0.290 -19.995 -11.624 1.00 98.00 205 ALA A N 1
ATOM 1606 C CA . ALA A 1 205 ? -0.186 -21.052 -10.619 1.00 98.00 205 ALA A CA 1
ATOM 1607 C C . ALA A 1 205 ? 0.352 -20.515 -9.280 1.00 98.00 205 ALA A C 1
ATOM 1609 O O . ALA A 1 205 ? -0.153 -20.872 -8.210 1.00 98.00 205 ALA A O 1
ATOM 1610 N N . ALA A 1 206 ? 1.336 -19.614 -9.330 1.00 97.56 206 ALA A N 1
ATOM 1611 C CA . ALA A 1 206 ? 1.879 -18.942 -8.156 1.00 97.56 206 ALA A CA 1
ATOM 1612 C C . ALA A 1 206 ? 0.823 -18.063 -7.461 1.00 97.56 206 ALA A C 1
ATOM 1614 O O . ALA A 1 206 ? 0.626 -18.189 -6.249 1.00 97.56 206 ALA A O 1
ATOM 1615 N N . ILE A 1 207 ? 0.085 -17.247 -8.227 1.00 97.88 207 ILE A N 1
ATOM 1616 C CA . ILE A 1 207 ? -1.034 -16.434 -7.724 1.00 97.88 207 ILE A CA 1
ATOM 1617 C C . ILE A 1 207 ? -2.100 -17.329 -7.090 1.00 97.88 207 ILE A C 1
ATOM 1619 O O . ILE A 1 207 ? -2.551 -17.047 -5.982 1.00 97.88 207 ILE A O 1
ATOM 1623 N N . GLN A 1 208 ? -2.478 -18.435 -7.736 1.00 97.56 208 GLN A N 1
ATOM 1624 C CA . GLN A 1 208 ? -3.463 -19.374 -7.200 1.00 97.56 208 GLN A CA 1
ATOM 1625 C C . GLN A 1 208 ? -3.012 -19.977 -5.864 1.00 97.56 208 GLN A C 1
ATOM 1627 O O . GLN A 1 208 ? -3.801 -20.039 -4.917 1.00 97.56 208 GLN A O 1
ATOM 1632 N N . SER A 1 209 ? -1.751 -20.408 -5.770 1.00 95.75 209 SER A N 1
ATOM 1633 C CA . SER A 1 209 ? -1.200 -20.966 -4.534 1.00 95.75 209 SER A CA 1
ATOM 1634 C C . SER A 1 209 ? -1.202 -19.934 -3.404 1.00 95.75 209 SER A C 1
ATOM 1636 O O . SER A 1 209 ? -1.596 -20.256 -2.282 1.00 95.75 209 SER A O 1
ATOM 1638 N N . GLY A 1 210 ? -0.808 -18.694 -3.697 1.00 93.38 210 GLY A N 1
ATOM 1639 C CA . GLY A 1 210 ? -0.840 -17.578 -2.753 1.00 93.38 210 GLY A CA 1
ATOM 1640 C C . GLY A 1 210 ? -2.242 -17.202 -2.287 1.00 93.38 210 GLY A C 1
ATOM 1641 O O . GLY A 1 210 ? -2.515 -17.073 -1.092 1.00 93.38 210 GLY A O 1
ATOM 1642 N N . ALA A 1 211 ? -3.165 -17.089 -3.241 1.00 94.06 211 ALA A N 1
ATOM 1643 C CA . ALA A 1 211 ? -4.570 -16.791 -3.005 1.00 94.06 211 ALA A CA 1
ATOM 1644 C C . ALA A 1 211 ? -5.220 -17.833 -2.085 1.00 94.06 211 ALA A C 1
ATOM 1646 O O . ALA A 1 211 ? -5.921 -17.466 -1.140 1.00 94.06 211 ALA A O 1
ATOM 1647 N N . LYS A 1 212 ? -4.918 -19.124 -2.288 1.00 94.38 212 LYS A N 1
ATOM 1648 C CA . LYS A 1 212 ? -5.458 -20.221 -1.473 1.00 94.38 212 LYS A CA 1
ATOM 1649 C C . LYS A 1 212 ? -5.106 -20.076 0.009 1.00 94.38 212 LYS A C 1
ATOM 1651 O O . LYS A 1 212 ? -5.978 -20.265 0.854 1.00 94.38 212 LYS A O 1
ATOM 1656 N N . VAL A 1 213 ? -3.873 -19.676 0.334 1.00 89.69 213 VAL A N 1
ATOM 1657 C CA . VAL A 1 213 ? -3.434 -19.425 1.727 1.00 89.69 213 VAL A CA 1
ATOM 1658 C C . VAL A 1 213 ? -4.245 -18.299 2.381 1.00 89.69 213 VAL A C 1
ATOM 1660 O O . VAL A 1 213 ? -4.434 -18.282 3.595 1.00 89.69 213 VAL A O 1
ATOM 1663 N N . ARG A 1 214 ? -4.774 -17.373 1.576 1.00 88.88 214 ARG A N 1
ATOM 1664 C CA . ARG A 1 214 ? -5.597 -16.235 2.011 1.00 88.88 214 ARG A CA 1
ATOM 1665 C C . ARG A 1 214 ? -7.102 -16.521 1.955 1.00 88.88 214 ARG A C 1
ATOM 1667 O O . ARG A 1 214 ? -7.895 -15.612 2.185 1.00 88.88 214 ARG A O 1
ATOM 1674 N N . GLY A 1 215 ? -7.508 -17.755 1.643 1.00 93.00 215 GLY A N 1
ATOM 1675 C CA . GLY A 1 215 ? -8.916 -18.124 1.473 1.00 93.00 215 GLY A CA 1
ATOM 1676 C C . GLY A 1 215 ? -9.564 -17.524 0.219 1.00 93.00 215 GLY A C 1
ATOM 1677 O O . GLY A 1 215 ? -10.783 -17.364 0.171 1.00 93.00 215 GLY A O 1
ATOM 1678 N N . LEU A 1 216 ? -8.764 -17.163 -0.788 1.00 94.75 216 LEU A N 1
ATOM 1679 C CA . LEU A 1 216 ? -9.219 -16.597 -2.055 1.00 94.75 216 LEU A CA 1
ATOM 1680 C C . LEU A 1 216 ? -9.112 -17.628 -3.184 1.00 94.75 216 LEU A C 1
ATOM 1682 O O . LEU A 1 216 ? -8.227 -18.483 -3.200 1.00 94.75 216 LEU A O 1
ATOM 1686 N N . THR A 1 217 ? -10.014 -17.521 -4.157 1.00 96.94 217 THR A N 1
ATOM 1687 C CA . THR A 1 217 ? -9.892 -18.230 -5.435 1.00 96.94 217 THR A CA 1
ATOM 1688 C C . THR A 1 217 ? -8.965 -17.455 -6.371 1.00 96.94 217 THR A C 1
ATOM 1690 O O . THR A 1 217 ? -8.790 -16.247 -6.201 1.00 96.94 217 THR A O 1
ATOM 1693 N N . LEU A 1 218 ? -8.415 -18.119 -7.396 1.00 97.38 218 LEU A N 1
ATOM 1694 C CA . LEU A 1 218 ? -7.628 -17.439 -8.434 1.00 97.38 218 LEU A CA 1
ATOM 1695 C C . LEU A 1 218 ? -8.428 -16.300 -9.079 1.00 97.38 218 LEU A C 1
ATOM 1697 O O . LEU A 1 218 ? -7.927 -15.188 -9.178 1.00 97.38 218 LEU A O 1
ATOM 1701 N N . LYS A 1 219 ? -9.700 -16.551 -9.419 1.00 97.44 219 LYS A N 1
ATOM 1702 C CA . LYS A 1 219 ? -10.596 -15.537 -9.988 1.00 97.44 219 LYS A CA 1
ATOM 1703 C C . LYS A 1 219 ? -10.671 -14.281 -9.114 1.00 97.44 219 LYS A C 1
ATOM 1705 O O . LYS A 1 219 ? -10.425 -13.191 -9.609 1.00 97.44 219 LYS A O 1
ATOM 1710 N N . LYS A 1 220 ? -10.933 -14.434 -7.809 1.00 96.50 220 LYS A N 1
ATOM 1711 C CA . LYS A 1 220 ? -10.978 -13.290 -6.883 1.00 96.50 220 LYS A CA 1
ATOM 1712 C C . LYS A 1 220 ? -9.628 -12.584 -6.779 1.00 96.50 220 LYS A C 1
ATOM 1714 O O . LYS A 1 220 ? -9.588 -11.367 -6.696 1.00 96.50 220 LYS A O 1
ATOM 1719 N N . ALA A 1 221 ? -8.518 -13.320 -6.780 1.00 97.44 221 ALA A N 1
ATOM 1720 C CA . ALA A 1 221 ? -7.198 -12.697 -6.759 1.00 97.44 221 ALA A CA 1
ATOM 1721 C C . ALA A 1 221 ? -6.950 -11.838 -8.013 1.00 97.44 221 ALA A C 1
ATOM 1723 O O . ALA A 1 221 ? -6.470 -10.717 -7.877 1.00 97.44 221 ALA A O 1
ATOM 1724 N N . LEU A 1 222 ? -7.332 -12.319 -9.201 1.00 98.00 222 LEU A N 1
ATOM 1725 C CA . LEU A 1 222 ? -7.212 -11.573 -10.460 1.00 98.00 222 LEU A CA 1
ATOM 1726 C C . LEU A 1 222 ? -8.174 -10.377 -10.537 1.00 98.00 222 LEU A C 1
ATOM 1728 O O . LEU A 1 222 ? -7.775 -9.321 -11.009 1.00 98.00 222 LEU A O 1
ATOM 1732 N N . GLU A 1 223 ? -9.388 -10.475 -9.982 1.00 97.06 223 GLU A N 1
ATOM 1733 C CA . GLU A 1 223 ? -10.297 -9.319 -9.842 1.00 97.06 223 GLU A CA 1
ATOM 1734 C C . GLU A 1 223 ? -9.638 -8.157 -9.068 1.00 97.06 223 GLU A C 1
ATOM 1736 O O . GLU A 1 223 ? -9.905 -6.989 -9.349 1.00 97.06 223 GLU A O 1
ATOM 1741 N N . HIS A 1 224 ? -8.750 -8.468 -8.116 1.00 97.38 224 HIS A N 1
ATOM 1742 C CA . HIS A 1 224 ? -8.013 -7.471 -7.335 1.00 97.38 224 HIS A CA 1
ATOM 1743 C C . HIS A 1 224 ? -6.676 -7.053 -7.963 1.00 97.38 224 HIS A C 1
ATOM 1745 O O . HIS A 1 224 ? -6.316 -5.881 -7.885 1.00 97.38 224 HIS A O 1
ATOM 1751 N N . LEU A 1 225 ? -5.921 -7.985 -8.549 1.00 97.94 225 LEU A N 1
ATOM 1752 C CA . LEU A 1 225 ? -4.587 -7.732 -9.110 1.00 97.94 225 LEU A CA 1
ATOM 1753 C C . LEU A 1 225 ? -4.618 -7.192 -10.550 1.00 97.94 225 LEU A C 1
ATOM 1755 O O . LEU A 1 225 ? -3.664 -6.535 -10.971 1.00 97.94 225 LEU A O 1
ATOM 1759 N N . GLY A 1 226 ? -5.721 -7.408 -11.264 1.00 97.44 226 GLY A N 1
ATOM 1760 C CA . GLY A 1 226 ? -5.851 -7.200 -12.703 1.00 97.44 226 GLY A CA 1
ATOM 1761 C C . GLY A 1 226 ? -5.806 -8.525 -13.468 1.00 97.44 226 GLY A C 1
ATOM 1762 O O . GLY A 1 226 ? -5.281 -9.526 -12.984 1.00 97.44 226 GLY A O 1
ATOM 1763 N N . GLU A 1 227 ? -6.368 -8.528 -14.678 1.00 95.38 227 GLU A N 1
ATOM 1764 C CA . GLU A 1 227 ? -6.333 -9.685 -15.590 1.00 95.38 227 GLU A CA 1
ATOM 1765 C C . GLU A 1 227 ? -5.024 -9.757 -16.391 1.00 95.38 227 GLU A C 1
ATOM 1767 O O . GLU A 1 227 ? -4.713 -10.780 -16.999 1.00 95.38 227 GLU A O 1
ATOM 1772 N N . SER A 1 228 ? -4.238 -8.680 -16.360 1.00 97.75 228 SER A N 1
ATOM 1773 C CA . SER A 1 228 ? -2.958 -8.559 -17.047 1.00 97.75 228 SER A CA 1
ATOM 1774 C C . SER A 1 228 ? -1.859 -8.063 -16.111 1.00 97.75 228 SER A C 1
ATOM 1776 O O . SER A 1 228 ? -2.102 -7.559 -15.007 1.00 97.75 228 SER A O 1
ATOM 1778 N N . THR A 1 229 ? -0.626 -8.194 -16.579 1.00 98.56 229 THR A N 1
ATOM 1779 C CA . THR A 1 229 ? 0.568 -7.717 -15.894 1.00 98.56 229 THR A CA 1
ATOM 1780 C C . THR A 1 229 ? 1.407 -6.864 -16.830 1.00 98.56 229 THR A C 1
ATOM 1782 O O . THR A 1 229 ? 1.252 -6.909 -18.054 1.00 98.56 229 THR A O 1
ATOM 1785 N N . CYS A 1 230 ? 2.316 -6.077 -16.267 1.00 98.00 230 CYS A N 1
ATOM 1786 C CA . CYS A 1 230 ? 3.282 -5.325 -17.036 1.00 98.00 230 CYS A CA 1
ATOM 1787 C C . CYS A 1 230 ? 4.727 -5.676 -16.690 1.00 98.00 230 CYS A C 1
ATOM 1789 O O . CYS A 1 230 ? 5.064 -5.989 -15.549 1.00 98.00 230 CYS A O 1
ATOM 1791 N N . ASP A 1 231 ? 5.565 -5.584 -17.714 1.00 98.38 231 ASP A N 1
ATOM 1792 C CA . ASP A 1 231 ? 7.012 -5.578 -17.604 1.00 98.38 231 ASP A CA 1
ATOM 1793 C C . ASP A 1 231 ? 7.478 -4.119 -17.716 1.00 98.38 231 ASP A C 1
ATOM 1795 O O . ASP A 1 231 ? 7.139 -3.404 -18.670 1.00 98.38 231 ASP A O 1
ATOM 1799 N N . VAL A 1 232 ? 8.205 -3.651 -16.702 1.00 98.38 232 VAL A N 1
ATOM 1800 C CA . VAL A 1 232 ? 8.606 -2.247 -16.533 1.00 98.38 232 VAL A CA 1
ATOM 1801 C C . VAL A 1 232 ? 10.096 -2.132 -16.806 1.00 98.38 232 VAL A C 1
ATOM 1803 O O . VAL A 1 232 ? 10.918 -2.634 -16.042 1.00 98.38 232 VAL A O 1
ATOM 1806 N N . TYR A 1 233 ? 10.454 -1.482 -17.908 1.00 98.06 233 TYR A N 1
ATOM 1807 C CA . TYR A 1 233 ? 11.831 -1.463 -18.390 1.00 98.06 233 TYR A CA 1
ATOM 1808 C C . TYR A 1 233 ? 12.672 -0.416 -17.667 1.00 98.06 233 TYR A C 1
ATOM 1810 O O . TYR A 1 233 ? 12.251 0.732 -17.497 1.00 98.06 233 TYR A O 1
ATOM 1818 N N . LEU A 1 234 ? 13.891 -0.810 -17.297 1.00 97.19 234 LEU A N 1
ATOM 1819 C CA . LEU A 1 234 ? 14.919 0.122 -16.848 1.00 97.19 234 LEU A CA 1
ATOM 1820 C C . LEU A 1 234 ? 15.538 0.828 -18.059 1.00 97.19 234 LEU A C 1
ATOM 1822 O O . LEU A 1 234 ? 15.688 2.048 -18.075 1.00 97.19 234 LEU A O 1
ATOM 1826 N N . ASN A 1 235 ? 15.865 0.020 -19.065 1.00 96.06 235 ASN A N 1
ATOM 1827 C CA . ASN A 1 235 ? 16.562 0.348 -20.305 1.00 96.06 235 ASN A CA 1
ATOM 1828 C C . ASN A 1 235 ? 16.259 -0.760 -21.340 1.00 96.06 235 ASN A C 1
ATOM 1830 O O . ASN A 1 235 ? 15.321 -1.530 -21.153 1.00 96.06 235 ASN A O 1
ATOM 1834 N N . ASP A 1 236 ? 17.020 -0.875 -22.430 1.00 94.88 236 ASP A N 1
ATOM 1835 C CA . ASP A 1 236 ? 16.807 -1.934 -23.433 1.00 94.88 236 ASP A CA 1
ATOM 1836 C C . ASP A 1 236 ? 17.392 -3.310 -23.057 1.00 94.88 236 ASP A C 1
ATOM 1838 O O . ASP A 1 236 ? 17.150 -4.291 -23.757 1.00 94.88 236 ASP A O 1
ATOM 1842 N N . VAL A 1 237 ? 18.115 -3.402 -21.939 1.00 93.12 237 VAL A N 1
ATOM 1843 C CA . VAL A 1 237 ? 18.801 -4.612 -21.457 1.00 93.12 237 VAL A CA 1
ATOM 1844 C C . VAL A 1 237 ? 18.045 -5.288 -20.312 1.00 93.12 237 VAL A C 1
ATOM 1846 O O . VAL A 1 237 ? 18.047 -6.518 -20.233 1.00 93.12 237 VAL A O 1
ATOM 1849 N N . ALA A 1 238 ? 17.403 -4.516 -19.431 1.00 95.50 238 ALA A N 1
ATOM 1850 C CA . ALA A 1 238 ? 16.795 -5.009 -18.199 1.00 95.50 238 ALA A CA 1
ATOM 1851 C C . ALA A 1 238 ? 15.396 -4.432 -17.935 1.00 95.50 238 ALA A C 1
ATOM 1853 O O . ALA A 1 238 ? 15.098 -3.272 -18.241 1.00 95.50 238 ALA A O 1
ATOM 1854 N N . PHE A 1 239 ? 14.548 -5.240 -17.301 1.00 97.50 239 PHE A N 1
ATOM 1855 C CA . PHE A 1 239 ? 13.205 -4.860 -16.865 1.00 97.50 239 PHE A CA 1
ATOM 1856 C C . PHE A 1 239 ? 12.822 -5.570 -15.561 1.00 97.50 239 PHE A C 1
ATOM 1858 O O . PHE A 1 239 ? 13.358 -6.629 -15.246 1.00 97.50 239 PHE A O 1
ATOM 1865 N N . TRP A 1 240 ? 11.878 -5.004 -14.809 1.00 98.38 240 TRP A N 1
ATOM 1866 C CA . TRP A 1 240 ? 11.161 -5.734 -13.761 1.00 98.38 240 TRP A CA 1
ATOM 1867 C C . TRP A 1 240 ? 9.956 -6.431 -14.381 1.00 98.38 240 TRP A C 1
ATOM 1869 O O . TRP A 1 240 ? 9.060 -5.764 -14.906 1.00 98.38 240 TRP A O 1
ATOM 1879 N N . GLY A 1 241 ? 9.950 -7.760 -14.341 1.00 97.56 241 GLY A N 1
ATOM 1880 C CA . GLY A 1 241 ? 8.901 -8.587 -14.918 1.00 97.56 241 GLY A CA 1
ATOM 1881 C C . GLY A 1 241 ? 7.711 -8.784 -13.984 1.00 97.56 241 GLY A C 1
ATOM 1882 O O . GLY A 1 241 ? 7.863 -8.801 -12.761 1.00 97.56 241 GLY A O 1
ATOM 1883 N N . ASN A 1 242 ? 6.526 -8.989 -14.563 1.00 98.25 242 ASN A N 1
ATOM 1884 C CA . ASN A 1 242 ? 5.330 -9.443 -13.842 1.00 98.25 242 ASN A CA 1
ATOM 1885 C C . ASN A 1 242 ? 4.904 -8.518 -12.680 1.00 98.25 242 ASN A C 1
ATOM 1887 O O . ASN A 1 242 ? 4.766 -8.937 -11.527 1.00 98.25 242 ASN A O 1
ATOM 1891 N N . ILE A 1 243 ? 4.714 -7.231 -12.974 1.00 98.69 243 ILE A N 1
ATOM 1892 C CA . ILE A 1 243 ? 4.039 -6.289 -12.076 1.00 98.69 243 ILE A CA 1
ATOM 1893 C C . ILE A 1 243 ? 2.541 -6.266 -12.427 1.00 98.69 243 ILE A C 1
ATOM 1895 O O . ILE A 1 243 ? 2.189 -5.733 -13.481 1.00 98.69 243 ILE A O 1
ATOM 1899 N N . PRO A 1 244 ? 1.639 -6.800 -11.578 1.00 98.69 244 PRO A N 1
ATOM 1900 C CA . PRO A 1 244 ? 0.203 -6.791 -11.846 1.00 98.69 244 PRO A CA 1
ATOM 1901 C C . PRO A 1 244 ? -0.323 -5.395 -12.173 1.00 98.69 244 PRO A C 1
ATOM 1903 O O . PRO A 1 244 ? 0.118 -4.413 -11.571 1.00 98.69 244 PRO A O 1
ATOM 1906 N N . GLU A 1 245 ? -1.298 -5.283 -13.073 1.00 98.25 245 GLU A N 1
ATOM 1907 C CA . GLU A 1 245 ? -1.782 -3.972 -13.518 1.00 98.25 245 GLU A CA 1
ATOM 1908 C C . GLU A 1 245 ? -2.264 -3.097 -12.351 1.00 98.25 245 GLU A C 1
ATOM 1910 O O . GLU A 1 245 ? -1.882 -1.930 -12.254 1.00 98.25 245 GLU A O 1
ATOM 1915 N N . LYS A 1 246 ? -3.002 -3.665 -11.387 1.00 98.31 246 LYS A N 1
ATOM 1916 C CA . LYS A 1 246 ? -3.463 -2.915 -10.206 1.00 98.31 246 LYS A CA 1
ATOM 1917 C C . LYS A 1 246 ? -2.355 -2.579 -9.216 1.00 98.31 246 LYS A C 1
ATOM 1919 O O . LYS A 1 246 ? -2.503 -1.626 -8.454 1.00 98.31 246 LYS A O 1
ATOM 1924 N N . VAL A 1 247 ? -1.242 -3.313 -9.244 1.00 98.62 247 VAL A N 1
ATOM 1925 C CA . VAL A 1 247 ? -0.028 -2.981 -8.485 1.00 98.62 247 VAL A CA 1
ATOM 1926 C C . VAL A 1 247 ? 0.684 -1.802 -9.135 1.00 98.62 247 VAL A C 1
ATOM 1928 O O . VAL A 1 247 ? 1.051 -0.854 -8.443 1.00 98.62 247 VAL A O 1
ATOM 1931 N N . TRP A 1 248 ? 0.827 -1.825 -10.462 1.00 98.19 248 TRP A N 1
ATOM 1932 C CA . TRP A 1 248 ? 1.395 -0.714 -11.216 1.00 98.19 248 TRP A CA 1
ATOM 1933 C C . TRP A 1 248 ? 0.573 0.561 -11.020 1.00 98.19 248 TRP A C 1
ATOM 1935 O O . TRP A 1 248 ? 1.132 1.600 -10.686 1.00 98.19 248 TRP A O 1
ATOM 1945 N N . GLU A 1 249 ? -0.750 0.490 -11.175 1.00 97.56 249 GLU A N 1
ATOM 1946 C CA . GLU A 1 249 ? -1.689 1.617 -11.055 1.00 97.56 249 GLU A CA 1
ATOM 1947 C C . GLU A 1 249 ? -1.884 2.130 -9.620 1.00 97.56 249 GLU A C 1
ATOM 1949 O O . GLU A 1 249 ? -2.588 3.119 -9.406 1.00 97.56 249 GLU A O 1
ATOM 1954 N N . TYR A 1 250 ? -1.291 1.476 -8.619 1.00 97.50 250 TYR A N 1
ATOM 1955 C CA . TYR A 1 250 ? -1.566 1.786 -7.225 1.00 97.50 250 TYR A CA 1
ATOM 1956 C C . TYR A 1 250 ? -1.098 3.195 -6.841 1.00 97.50 250 TYR A C 1
ATOM 1958 O O . TYR A 1 250 ? 0.049 3.588 -7.085 1.00 97.50 250 TYR A O 1
ATOM 1966 N N . THR A 1 251 ? -1.991 3.952 -6.192 1.00 94.81 251 THR A N 1
ATOM 1967 C CA . THR A 1 251 ? -1.723 5.335 -5.785 1.00 94.81 251 THR A CA 1
ATOM 1968 C C . THR A 1 251 ? -1.824 5.559 -4.281 1.00 94.81 251 THR A C 1
ATOM 1970 O O . THR A 1 251 ? -2.793 5.169 -3.616 1.00 94.81 251 THR A O 1
ATOM 1973 N N . ILE A 1 252 ? -0.859 6.308 -3.754 1.00 91.19 252 ILE A N 1
ATOM 1974 C CA . ILE A 1 252 ? -0.895 6.902 -2.415 1.00 91.19 252 ILE A CA 1
ATOM 1975 C C . ILE A 1 252 ? -0.785 8.412 -2.607 1.00 91.19 252 ILE A C 1
ATOM 1977 O O . ILE A 1 252 ? 0.042 8.885 -3.382 1.00 91.19 252 ILE A O 1
ATOM 1981 N N . GLY A 1 253 ? -1.700 9.168 -2.003 1.00 85.75 253 GLY A N 1
ATOM 1982 C CA . GLY A 1 253 ? -1.711 10.625 -2.143 1.00 85.75 253 GLY A CA 1
ATOM 1983 C C . GLY A 1 253 ? -1.918 11.168 -3.559 1.00 85.75 253 GLY A C 1
ATOM 1984 O O . GLY A 1 253 ? -1.534 12.289 -3.868 1.00 85.75 253 GLY A O 1
ATOM 1985 N N . GLY A 1 254 ? -2.501 10.361 -4.450 1.00 86.94 254 GLY A N 1
ATOM 1986 C CA . GLY A 1 254 ? -2.694 10.712 -5.861 1.00 86.94 254 GLY A CA 1
ATOM 1987 C C . GLY A 1 254 ? -1.475 10.453 -6.752 1.00 86.94 254 GLY A C 1
ATOM 1988 O O . GLY A 1 254 ? -1.596 10.556 -7.969 1.00 86.94 254 GLY A O 1
ATOM 1989 N N . TYR A 1 255 ? -0.336 10.050 -6.185 1.00 89.00 255 TYR A N 1
ATOM 1990 C CA . TYR A 1 255 ? 0.838 9.653 -6.953 1.00 89.00 255 TYR A CA 1
ATOM 1991 C C . TYR A 1 255 ? 0.865 8.146 -7.174 1.00 89.00 255 TYR A C 1
ATOM 1993 O O . TYR A 1 255 ? 0.671 7.365 -6.243 1.00 89.00 255 TYR A O 1
ATOM 2001 N N . GLN A 1 256 ? 1.149 7.742 -8.410 1.00 94.38 256 GLN A N 1
ATOM 2002 C CA . GLN A 1 256 ? 1.458 6.357 -8.746 1.00 94.38 256 GLN A CA 1
ATOM 2003 C C . GLN A 1 256 ? 2.822 5.991 -8.153 1.00 94.38 256 GLN A C 1
ATOM 2005 O O . GLN A 1 256 ? 3.840 6.540 -8.578 1.00 94.38 256 GLN A O 1
ATOM 2010 N N . VAL A 1 257 ? 2.832 5.088 -7.169 1.00 94.75 257 VAL A N 1
ATOM 2011 C CA . VAL A 1 257 ? 3.970 4.877 -6.252 1.00 94.75 257 VAL A CA 1
ATOM 2012 C C . VAL A 1 257 ? 5.257 4.536 -7.008 1.00 94.75 257 VAL A C 1
ATOM 2014 O O . VAL A 1 257 ? 6.234 5.281 -6.940 1.00 94.75 257 VAL A O 1
ATOM 2017 N N . ILE A 1 258 ? 5.233 3.453 -7.793 1.00 97.06 258 ILE A N 1
ATOM 2018 C CA . ILE A 1 258 ? 6.425 2.948 -8.491 1.00 97.06 258 ILE A CA 1
ATOM 2019 C C . ILE A 1 258 ? 6.886 3.949 -9.557 1.00 97.06 258 ILE A C 1
ATOM 2021 O O . ILE A 1 258 ? 8.059 4.314 -9.606 1.00 97.06 258 ILE A O 1
ATOM 2025 N N . LYS A 1 259 ? 5.961 4.467 -10.376 1.00 95.94 259 LYS A N 1
ATOM 2026 C CA . LYS A 1 259 ? 6.294 5.438 -11.429 1.00 95.94 259 LYS A CA 1
ATOM 2027 C C . LYS A 1 259 ? 6.931 6.710 -10.862 1.00 95.94 259 LYS A C 1
ATOM 2029 O O . LYS A 1 259 ? 7.910 7.207 -11.418 1.00 95.94 259 LYS A O 1
ATOM 2034 N N . LYS A 1 260 ? 6.396 7.241 -9.758 1.00 94.00 260 LYS A N 1
ATOM 2035 C CA . LYS A 1 260 ? 6.944 8.434 -9.104 1.00 94.00 260 LYS A CA 1
ATOM 2036 C C . LYS A 1 260 ? 8.363 8.173 -8.605 1.00 94.00 260 LYS A C 1
ATOM 2038 O O . LYS A 1 260 ? 9.234 8.999 -8.858 1.00 94.00 260 LYS A O 1
ATOM 2043 N N . TRP A 1 261 ? 8.615 7.019 -7.987 1.00 95.69 261 TRP A N 1
ATOM 2044 C CA . TRP A 1 261 ? 9.952 6.633 -7.530 1.00 95.69 261 TRP A CA 1
ATOM 2045 C C . TRP A 1 261 ? 10.973 6.561 -8.678 1.00 95.69 261 TRP A C 1
ATOM 2047 O O . TRP A 1 261 ? 12.083 7.079 -8.535 1.00 95.69 261 TRP A O 1
ATOM 2057 N N . LEU A 1 262 ? 10.576 5.994 -9.827 1.00 97.06 262 LEU A N 1
ATOM 2058 C CA . LEU A 1 262 ? 11.420 5.905 -11.027 1.00 97.06 262 LEU A CA 1
ATOM 2059 C C . LEU A 1 262 ? 11.731 7.286 -11.617 1.00 97.06 262 LEU A C 1
ATOM 2061 O O . LEU A 1 262 ? 12.855 7.523 -12.049 1.00 97.06 262 LEU A O 1
ATOM 2065 N N . SER A 1 263 ? 10.772 8.220 -11.592 1.00 95.31 263 SER A N 1
ATOM 2066 C CA . SER A 1 263 ? 10.938 9.534 -12.233 1.00 95.31 263 SER A CA 1
ATOM 2067 C C . SER A 1 263 ? 12.099 10.371 -11.684 1.00 95.31 263 SER A C 1
ATOM 2069 O O . SER A 1 263 ? 12.696 11.136 -12.431 1.00 95.31 263 SER A O 1
ATOM 2071 N N . TYR A 1 264 ? 12.470 10.196 -10.414 1.00 94.31 264 TYR A N 1
ATOM 2072 C CA . TYR A 1 264 ? 13.613 10.888 -9.800 1.00 94.31 264 TYR A CA 1
ATOM 2073 C C . TYR A 1 264 ? 14.954 10.188 -10.019 1.00 94.31 264 TYR A C 1
ATOM 2075 O O . TYR A 1 264 ? 15.991 10.704 -9.611 1.00 94.31 264 TYR A O 1
ATOM 2083 N N . ARG A 1 265 ? 14.941 8.987 -10.601 1.00 95.75 265 ARG A N 1
ATOM 2084 C CA . ARG A 1 265 ? 16.111 8.108 -10.677 1.00 95.75 265 ARG A CA 1
ATOM 2085 C C . ARG A 1 265 ? 16.567 7.822 -12.099 1.00 95.75 265 ARG A C 1
ATOM 2087 O O . ARG A 1 265 ? 17.440 6.981 -12.287 1.00 95.75 265 ARG A O 1
ATOM 2094 N N . GLU A 1 266 ? 16.032 8.543 -13.083 1.00 95.38 266 GLU A N 1
ATOM 2095 C CA . GLU A 1 266 ? 16.583 8.537 -14.438 1.00 95.38 266 GLU A CA 1
ATOM 2096 C C . GLU A 1 266 ? 18.089 8.837 -14.384 1.00 95.38 266 GLU A C 1
ATOM 2098 O O . GLU A 1 266 ? 18.516 9.738 -13.663 1.00 95.38 266 GLU A O 1
ATOM 2103 N N . ARG A 1 267 ? 18.903 8.119 -15.162 1.00 94.38 267 ARG A N 1
ATOM 2104 C CA . ARG A 1 267 ? 20.371 8.228 -15.196 1.00 94.38 267 ARG A CA 1
ATOM 2105 C C . ARG A 1 267 ? 20.844 9.674 -15.340 1.00 94.38 267 ARG A C 1
ATOM 2107 O O . ARG A 1 267 ? 21.802 10.060 -14.675 1.00 94.38 267 ARG A O 1
ATOM 2114 N N . GLY A 1 268 ? 20.163 10.466 -16.174 1.00 92.06 268 GLY A N 1
ATOM 2115 C CA . GLY A 1 268 ? 20.470 11.884 -16.393 1.00 92.06 268 GLY A CA 1
ATOM 2116 C C . GLY A 1 268 ? 20.140 12.804 -15.209 1.00 92.06 268 GLY A C 1
ATOM 2117 O O . GLY A 1 268 ? 20.725 13.875 -15.108 1.00 92.06 268 GLY A O 1
ATOM 2118 N N . LEU A 1 269 ? 19.243 12.391 -14.310 1.00 93.25 269 LEU A N 1
ATOM 2119 C CA . LEU A 1 269 ? 18.901 13.107 -13.074 1.00 93.25 269 LEU A CA 1
ATOM 2120 C C . LEU A 1 269 ? 19.733 12.616 -11.884 1.00 93.25 269 LEU A C 1
ATOM 2122 O O . LEU A 1 269 ? 20.231 13.413 -11.098 1.00 93.25 269 LEU A O 1
ATOM 2126 N N . LEU A 1 270 ? 19.897 11.297 -11.764 1.00 93.94 270 LEU A N 1
ATOM 2127 C CA . LEU A 1 270 ? 20.596 10.646 -10.657 1.00 93.94 270 LEU A CA 1
ATOM 2128 C C . LEU A 1 270 ? 22.124 10.720 -10.791 1.00 93.94 270 LEU A C 1
ATOM 2130 O O . LEU A 1 270 ? 22.840 10.594 -9.801 1.00 93.94 270 LEU A O 1
ATOM 2134 N N . GLY A 1 271 ? 22.644 10.855 -12.016 1.00 94.81 271 GLY A N 1
ATOM 2135 C CA . GLY A 1 271 ? 24.083 10.912 -12.298 1.00 94.81 271 GLY A CA 1
ATOM 2136 C C . GLY A 1 271 ? 24.821 9.571 -12.163 1.00 94.81 271 GLY A C 1
ATOM 2137 O O . GLY A 1 271 ? 26.024 9.503 -12.418 1.00 94.81 271 GLY A O 1
ATOM 2138 N N . ARG A 1 272 ? 24.123 8.475 -11.835 1.00 94.94 272 ARG A N 1
ATOM 2139 C CA . ARG A 1 272 ? 24.657 7.099 -11.720 1.00 94.94 272 ARG A CA 1
ATOM 2140 C C . ARG A 1 272 ? 23.604 6.046 -12.104 1.00 94.94 272 ARG A C 1
ATOM 2142 O O . ARG A 1 272 ? 22.418 6.378 -12.107 1.00 94.94 272 ARG A O 1
ATOM 2149 N N . PRO A 1 273 ? 23.993 4.797 -12.422 1.00 95.69 273 PRO A N 1
ATOM 2150 C CA . PRO A 1 273 ? 23.054 3.680 -12.469 1.00 95.69 273 PRO A CA 1
ATOM 2151 C C . PRO A 1 273 ? 22.463 3.400 -11.080 1.00 95.69 273 PRO A C 1
ATOM 2153 O O . PRO A 1 273 ? 22.990 3.874 -10.061 1.00 95.69 273 PRO A O 1
ATOM 2156 N N . LEU A 1 274 ? 21.391 2.607 -11.033 1.00 95.62 274 LEU A N 1
ATOM 2157 C CA . LEU A 1 274 ? 20.857 2.122 -9.763 1.00 95.62 274 LEU A CA 1
ATOM 2158 C C . LEU A 1 274 ? 21.855 1.184 -9.071 1.00 95.62 274 LEU A C 1
ATOM 2160 O O . LEU A 1 274 ? 22.612 0.452 -9.717 1.00 95.62 274 LEU A O 1
ATOM 2164 N N . THR A 1 275 ? 21.832 1.175 -7.741 1.00 94.75 275 THR A N 1
ATOM 2165 C CA . THR A 1 275 ? 22.443 0.088 -6.968 1.00 94.75 275 THR A CA 1
ATOM 2166 C C . THR A 1 275 ? 21.564 -1.167 -7.020 1.00 94.75 275 THR A C 1
ATOM 2168 O O . THR A 1 275 ? 20.383 -1.110 -7.369 1.00 94.75 275 THR A O 1
ATOM 2171 N N . SER A 1 276 ? 22.124 -2.319 -6.647 1.00 92.25 276 SER A N 1
ATOM 2172 C CA . SER A 1 276 ? 21.359 -3.564 -6.504 1.00 92.25 276 SER A CA 1
ATOM 2173 C C . SER A 1 276 ? 20.251 -3.443 -5.450 1.00 92.25 276 SER A C 1
ATOM 2175 O O . SER A 1 276 ? 19.156 -3.963 -5.665 1.00 92.25 276 SER A O 1
ATOM 2177 N N . ASP A 1 277 ? 20.486 -2.701 -4.366 1.00 93.50 277 ASP A N 1
ATOM 2178 C CA . ASP A 1 277 ? 19.471 -2.431 -3.341 1.00 93.50 277 ASP A CA 1
ATOM 2179 C C . ASP A 1 277 ? 18.347 -1.526 -3.860 1.00 93.50 277 ASP A C 1
ATOM 2181 O O . ASP A 1 277 ? 17.176 -1.808 -3.629 1.00 93.50 277 ASP A O 1
ATOM 2185 N N . GLU A 1 278 ? 18.661 -0.491 -4.644 1.00 95.75 278 GLU A N 1
ATOM 2186 C CA . GLU A 1 278 ? 17.642 0.352 -5.282 1.00 95.75 278 GLU A CA 1
ATOM 2187 C C . GLU A 1 278 ? 16.813 -0.429 -6.308 1.00 95.75 278 GLU A C 1
ATOM 2189 O O . GLU A 1 278 ? 15.595 -0.265 -6.383 1.00 95.75 278 GLU A O 1
ATOM 2194 N N . ALA A 1 279 ? 17.448 -1.316 -7.080 1.00 94.31 279 ALA A N 1
ATOM 2195 C CA . ALA A 1 279 ? 16.733 -2.190 -8.003 1.00 94.31 279 ALA A CA 1
ATOM 2196 C C . ALA A 1 279 ? 15.837 -3.202 -7.266 1.00 94.31 279 ALA A C 1
ATOM 2198 O O . ALA A 1 279 ? 14.725 -3.499 -7.715 1.00 94.31 279 ALA A O 1
ATOM 2199 N N . ARG A 1 280 ? 16.299 -3.704 -6.113 1.00 95.00 280 ARG A N 1
ATOM 2200 C CA . ARG A 1 280 ? 15.523 -4.554 -5.201 1.00 95.00 280 ARG A CA 1
ATOM 2201 C C . ARG A 1 280 ? 14.365 -3.792 -4.561 1.00 95.00 280 ARG A C 1
ATOM 2203 O O . ARG A 1 280 ? 13.318 -4.392 -4.33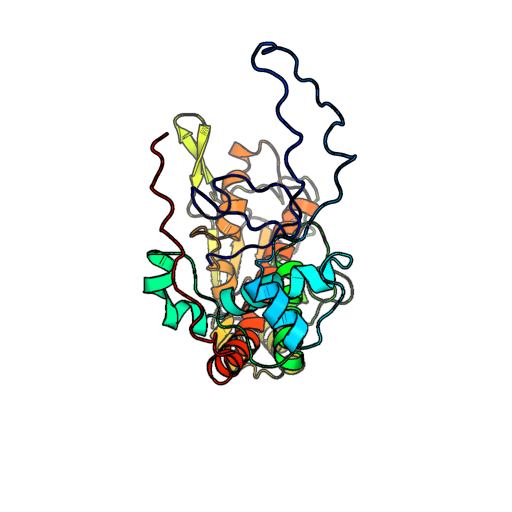4 1.00 95.00 280 ARG A O 1
ATOM 2210 N N . GLU A 1 281 ? 14.505 -2.492 -4.327 1.00 96.56 281 GLU A N 1
ATOM 2211 C CA . GLU A 1 281 ? 13.450 -1.698 -3.703 1.00 96.56 281 GLU A CA 1
ATOM 2212 C C . GLU A 1 281 ? 12.199 -1.602 -4.581 1.00 96.56 281 GLU A C 1
ATOM 2214 O O . GLU A 1 281 ? 11.084 -1.715 -4.082 1.00 96.56 281 GLU A O 1
ATOM 2219 N N . VAL A 1 282 ? 12.346 -1.531 -5.908 1.00 97.19 282 VAL A N 1
ATOM 2220 C CA . VAL A 1 282 ? 11.193 -1.612 -6.825 1.00 97.19 282 VAL A CA 1
ATOM 2221 C C . VAL A 1 282 ? 10.462 -2.949 -6.696 1.00 97.19 282 VAL A C 1
ATOM 2223 O O . VAL A 1 282 ? 9.228 -2.981 -6.637 1.00 97.19 282 VAL A O 1
ATOM 2226 N N . MET A 1 283 ? 11.213 -4.045 -6.574 1.00 97.62 283 MET A N 1
ATOM 2227 C CA . MET A 1 283 ? 10.639 -5.366 -6.331 1.00 97.62 283 MET A CA 1
ATOM 2228 C C . MET A 1 283 ? 9.897 -5.419 -4.988 1.00 97.62 283 MET A C 1
ATOM 2230 O O . MET A 1 283 ? 8.770 -5.917 -4.913 1.00 97.62 283 MET A O 1
ATOM 2234 N N . ASN A 1 284 ? 10.497 -4.871 -3.930 1.00 97.94 284 ASN A N 1
ATOM 2235 C CA . ASN A 1 284 ? 9.895 -4.813 -2.601 1.00 97.94 284 ASN A CA 1
ATOM 2236 C C . ASN A 1 284 ? 8.621 -3.959 -2.586 1.00 97.94 284 ASN A C 1
ATOM 2238 O O . ASN A 1 284 ? 7.603 -4.416 -2.064 1.00 97.94 284 ASN A O 1
ATOM 2242 N N . MET A 1 285 ? 8.629 -2.779 -3.213 1.00 98.12 285 MET A N 1
ATOM 2243 C CA . MET A 1 285 ? 7.444 -1.930 -3.369 1.00 98.12 285 MET A CA 1
ATOM 2244 C C . MET A 1 285 ? 6.310 -2.682 -4.074 1.00 98.12 285 MET A C 1
ATOM 2246 O O . MET A 1 285 ? 5.187 -2.721 -3.567 1.00 98.12 285 MET A O 1
ATOM 2250 N N . ALA A 1 286 ? 6.591 -3.341 -5.202 1.00 98.50 286 ALA A N 1
ATOM 2251 C CA . ALA A 1 286 ? 5.583 -4.101 -5.939 1.00 98.50 286 ALA A CA 1
ATOM 2252 C C . ALA A 1 286 ? 5.007 -5.264 -5.109 1.00 98.50 286 ALA A C 1
ATOM 2254 O O . ALA A 1 286 ? 3.789 -5.466 -5.078 1.00 98.50 286 ALA A O 1
ATOM 2255 N N . ARG A 1 287 ? 5.849 -5.996 -4.370 1.00 98.38 287 ARG A N 1
ATOM 2256 C CA . ARG A 1 287 ? 5.419 -7.075 -3.460 1.00 98.38 287 ARG A CA 1
ATOM 2257 C C . ARG A 1 287 ? 4.575 -6.558 -2.294 1.00 98.38 287 ARG A C 1
ATOM 2259 O O . ARG A 1 287 ? 3.541 -7.146 -1.975 1.00 98.38 287 ARG A O 1
ATOM 2266 N N . ARG A 1 288 ? 4.960 -5.434 -1.685 1.00 98.38 288 ARG A N 1
ATOM 2267 C CA . ARG A 1 288 ? 4.201 -4.780 -0.605 1.00 98.38 288 ARG A CA 1
ATOM 2268 C C . ARG A 1 288 ? 2.821 -4.343 -1.082 1.00 98.38 288 ARG A C 1
ATOM 2270 O O . ARG A 1 288 ? 1.821 -4.691 -0.456 1.00 98.38 288 ARG A O 1
ATOM 2277 N N . ILE A 1 289 ? 2.754 -3.666 -2.229 1.00 98.56 289 ILE A N 1
ATOM 2278 C CA . ILE A 1 289 ? 1.494 -3.243 -2.853 1.00 98.56 289 ILE A CA 1
ATOM 2279 C C . ILE A 1 289 ? 0.630 -4.461 -3.213 1.00 98.56 289 ILE A C 1
ATOM 2281 O O . ILE A 1 289 ? -0.564 -4.463 -2.919 1.00 98.56 289 ILE A O 1
ATOM 2285 N N . THR A 1 290 ? 1.224 -5.528 -3.760 1.00 98.50 290 THR A N 1
ATOM 2286 C CA . THR A 1 290 ? 0.531 -6.810 -4.002 1.00 98.50 290 THR A CA 1
ATOM 2287 C C . THR A 1 290 ? -0.094 -7.340 -2.709 1.00 98.50 290 THR A C 1
ATOM 2289 O O . THR A 1 290 ? -1.266 -7.714 -2.686 1.00 98.50 290 THR A O 1
ATOM 2292 N N . GLY A 1 291 ? 0.659 -7.320 -1.604 1.00 97.50 291 GLY A N 1
ATOM 2293 C CA . GLY A 1 291 ? 0.174 -7.712 -0.281 1.00 97.50 291 GLY A CA 1
ATOM 2294 C C . GLY A 1 291 ? -1.007 -6.866 0.199 1.00 97.50 291 GLY A C 1
ATOM 2295 O O . GLY A 1 291 ? -1.991 -7.425 0.682 1.00 97.50 291 GLY A O 1
ATOM 2296 N N . ILE A 1 292 ? -0.938 -5.544 0.020 1.00 98.06 292 ILE A N 1
ATOM 2297 C CA . ILE A 1 292 ? -2.015 -4.606 0.373 1.00 98.06 292 ILE A CA 1
ATOM 2298 C C . ILE A 1 292 ? -3.279 -4.898 -0.445 1.00 98.06 292 ILE A C 1
ATOM 2300 O O . ILE A 1 292 ? -4.368 -5.018 0.120 1.00 98.06 292 ILE A O 1
ATOM 2304 N N . ILE A 1 293 ? -3.145 -5.061 -1.762 1.00 98.19 293 ILE A N 1
ATOM 2305 C CA . ILE A 1 293 ? -4.265 -5.344 -2.667 1.00 98.19 293 ILE A CA 1
ATOM 2306 C C . ILE A 1 293 ? -4.935 -6.674 -2.302 1.00 98.19 293 ILE A C 1
ATOM 2308 O O . ILE A 1 293 ? -6.152 -6.730 -2.135 1.00 98.19 293 ILE A O 1
ATOM 2312 N N . LEU A 1 294 ? -4.154 -7.731 -2.065 1.00 97.12 294 LEU A N 1
ATOM 2313 C CA . LEU A 1 294 ? -4.687 -9.038 -1.668 1.00 97.12 294 LEU A CA 1
ATOM 2314 C C . LEU A 1 294 ? -5.306 -9.052 -0.258 1.00 97.12 294 LEU A C 1
ATOM 2316 O O . LEU A 1 294 ? -5.995 -10.010 0.098 1.00 97.12 294 LEU A O 1
ATOM 2320 N N . MET A 1 295 ? -5.091 -8.013 0.554 1.00 97.44 295 MET A N 1
ATOM 2321 C CA . MET A 1 295 ? -5.773 -7.834 1.839 1.00 97.44 295 MET A CA 1
ATOM 2322 C C . MET A 1 295 ? -7.143 -7.154 1.717 1.00 97.44 295 MET A C 1
ATOM 2324 O O . MET A 1 295 ? -7.937 -7.259 2.656 1.00 97.44 295 MET A O 1
ATOM 2328 N N . GLN A 1 296 ? -7.461 -6.511 0.589 1.00 97.69 296 GLN A N 1
ATOM 2329 C CA . GLN A 1 296 ? -8.711 -5.763 0.400 1.00 97.69 296 GLN A CA 1
ATOM 2330 C C . GLN A 1 296 ? -9.984 -6.563 0.738 1.00 97.69 296 GLN A C 1
ATOM 2332 O O . GLN A 1 296 ? -10.813 -6.018 1.467 1.00 97.69 296 GLN A O 1
ATOM 2337 N N . PRO A 1 297 ? -10.148 -7.850 0.353 1.00 97.56 297 PRO A N 1
ATOM 2338 C CA . PRO A 1 297 ? -11.321 -8.635 0.754 1.00 97.56 297 PRO A CA 1
ATOM 2339 C C . PRO A 1 297 ? -11.519 -8.728 2.270 1.00 97.56 297 PRO A C 1
ATOM 2341 O O . PRO A 1 297 ? -12.640 -8.621 2.770 1.00 97.56 297 PRO A O 1
ATOM 2344 N N . ALA A 1 298 ? -10.427 -8.930 3.013 1.00 97.75 298 ALA A N 1
ATOM 2345 C CA . ALA A 1 298 ? -10.468 -9.044 4.466 1.00 97.75 298 ALA A CA 1
ATOM 2346 C C . ALA A 1 298 ? -10.742 -7.686 5.126 1.00 97.75 298 ALA A C 1
ATOM 2348 O O . ALA A 1 298 ? -11.486 -7.626 6.105 1.00 97.75 298 ALA A O 1
ATOM 2349 N N . LEU A 1 299 ? -10.183 -6.603 4.575 1.00 98.50 299 LEU A N 1
ATOM 2350 C CA . LEU A 1 299 ? -10.424 -5.233 5.034 1.00 98.50 299 LEU A CA 1
ATOM 2351 C C . LEU A 1 299 ? -11.880 -4.817 4.805 1.00 98.50 299 LEU A C 1
ATOM 2353 O O . LEU A 1 299 ? -12.514 -4.294 5.716 1.00 98.50 299 LEU A O 1
ATOM 2357 N N . ASP A 1 300 ? -12.443 -5.140 3.643 1.00 98.56 300 ASP A N 1
ATOM 2358 C CA . ASP A 1 300 ? -13.851 -4.905 3.323 1.00 98.56 300 ASP A CA 1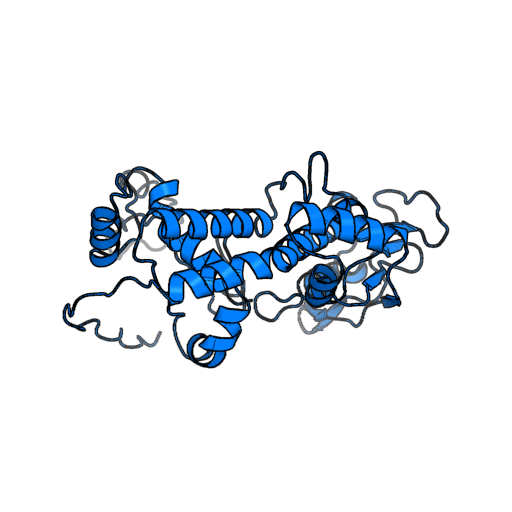
ATOM 2359 C C . ASP A 1 300 ? -14.797 -5.710 4.214 1.00 98.56 300 ASP A C 1
ATOM 2361 O O . ASP A 1 300 ? -15.780 -5.179 4.732 1.00 98.56 300 ASP A O 1
ATOM 2365 N N . ALA A 1 301 ? -14.508 -6.997 4.426 1.00 98.31 301 ALA A N 1
ATOM 2366 C CA . ALA A 1 301 ? -15.288 -7.824 5.341 1.00 98.31 301 ALA A CA 1
ATOM 2367 C C . ALA A 1 301 ? -15.228 -7.282 6.778 1.00 98.31 301 ALA A C 1
ATOM 2369 O O . ALA A 1 301 ? -16.240 -7.280 7.480 1.00 98.31 301 ALA A O 1
ATOM 2370 N N . ASN A 1 302 ? -14.059 -6.799 7.206 1.00 98.62 302 ASN A N 1
ATOM 2371 C CA . ASN A 1 302 ? -13.884 -6.146 8.496 1.00 98.62 302 ASN A CA 1
ATOM 2372 C C . ASN A 1 302 ? -14.696 -4.847 8.588 1.00 98.62 302 ASN A C 1
ATOM 2374 O O . ASN A 1 302 ? -15.466 -4.698 9.532 1.00 98.62 302 ASN A O 1
ATOM 2378 N N . TYR A 1 303 ? -14.598 -3.959 7.595 1.00 98.62 303 TYR A N 1
ATOM 2379 C CA . TYR A 1 303 ? -15.371 -2.718 7.548 1.00 98.62 303 TYR A CA 1
ATOM 2380 C C . TYR A 1 303 ? -16.874 -2.982 7.652 1.00 98.62 303 TYR A C 1
ATOM 2382 O O . TYR A 1 303 ? -17.530 -2.413 8.521 1.00 98.62 303 TYR A O 1
ATOM 2390 N N . ARG A 1 304 ? -17.420 -3.896 6.839 1.00 98.56 304 ARG A N 1
ATOM 2391 C CA . ARG A 1 304 ? -18.858 -4.215 6.862 1.00 98.56 304 ARG A CA 1
ATOM 2392 C C . ARG A 1 304 ? -19.308 -4.761 8.219 1.00 98.56 304 ARG A C 1
ATOM 2394 O O . ARG A 1 304 ? -20.362 -4.366 8.709 1.00 98.56 304 ARG A O 1
ATOM 2401 N N . LYS A 1 305 ? -18.502 -5.622 8.855 1.00 98.19 305 LYS A N 1
ATOM 2402 C CA . LYS A 1 305 ? -18.786 -6.137 10.207 1.00 98.19 305 LYS A CA 1
ATOM 2403 C C . LYS A 1 305 ? -18.766 -5.030 11.257 1.00 98.19 305 LYS A C 1
ATOM 2405 O O . LYS A 1 305 ? -19.669 -4.978 12.083 1.00 98.19 305 LYS A O 1
ATOM 2410 N N . VAL A 1 306 ? -17.758 -4.157 11.225 1.00 98.12 306 VAL A N 1
ATOM 2411 C CA . VAL A 1 306 ? -17.652 -3.014 12.144 1.00 98.12 306 VAL A CA 1
ATOM 2412 C C . VAL A 1 306 ? -18.828 -2.064 11.949 1.00 98.12 306 VAL A C 1
ATOM 2414 O O . VAL A 1 306 ? -19.475 -1.712 12.925 1.00 98.12 306 VAL A O 1
ATOM 2417 N N . LYS A 1 307 ? -19.159 -1.715 10.701 1.00 97.00 307 LYS A N 1
ATOM 2418 C CA . LYS A 1 307 ? -20.299 -0.857 10.355 1.00 97.00 307 LYS A CA 1
ATOM 2419 C C . LYS A 1 307 ? -21.619 -1.405 10.909 1.00 97.00 307 LYS A C 1
ATOM 2421 O O . LYS A 1 307 ? -22.395 -0.646 11.471 1.00 97.00 307 LYS A O 1
ATOM 2426 N N . ALA A 1 308 ? -21.856 -2.713 10.790 1.00 97.12 308 ALA A N 1
ATOM 2427 C CA . ALA A 1 308 ? -23.076 -3.363 11.281 1.00 97.12 308 ALA A CA 1
ATOM 2428 C C . ALA A 1 308 ? -23.160 -3.479 12.817 1.00 97.12 308 ALA A C 1
ATOM 2430 O O . ALA A 1 308 ? -24.223 -3.769 13.359 1.00 97.12 308 ALA A O 1
ATOM 2431 N N . ALA A 1 309 ? -22.045 -3.298 13.523 1.00 95.81 309 ALA A N 1
ATOM 2432 C CA . ALA A 1 309 ? -21.955 -3.420 14.974 1.00 95.81 309 ALA A CA 1
ATOM 2433 C C . ALA A 1 309 ? -21.143 -2.260 15.567 1.00 95.81 309 ALA A C 1
ATOM 2435 O O . ALA A 1 309 ? -20.284 -2.470 16.433 1.00 95.81 309 ALA A O 1
ATOM 2436 N N . ALA A 1 310 ? -21.396 -1.054 15.059 1.00 95.88 310 ALA A N 1
ATOM 2437 C CA . ALA A 1 310 ? -20.735 0.153 15.517 1.00 95.88 310 ALA A CA 1
ATOM 2438 C C . ALA A 1 310 ? -21.145 0.466 16.963 1.00 95.88 310 ALA A C 1
ATOM 2440 O O . ALA A 1 310 ? -22.264 0.186 17.387 1.00 95.88 310 ALA A O 1
ATOM 2441 N N . TYR A 1 311 ? -20.207 1.003 17.733 1.00 95.56 311 TYR A N 1
ATOM 2442 C CA . TYR A 1 311 ? -20.451 1.511 19.069 1.00 95.56 311 TYR A CA 1
ATOM 2443 C C . TYR A 1 311 ? -21.279 2.792 18.973 1.00 95.56 311 TYR A C 1
ATOM 2445 O O . TYR A 1 311 ? -20.913 3.726 18.257 1.00 95.56 311 TYR A O 1
ATOM 2453 N N . GLU A 1 312 ? -22.382 2.826 19.710 1.00 91.94 312 GLU A N 1
ATOM 2454 C CA . GLU A 1 312 ? -23.230 4.004 19.822 1.00 91.94 312 GLU A CA 1
ATOM 2455 C C . GLU A 1 312 ? -22.638 4.943 20.871 1.00 91.94 312 GLU A C 1
ATOM 2457 O O . GLU A 1 312 ? -22.535 4.620 22.059 1.00 91.94 312 GLU A O 1
ATOM 2462 N N . TRP A 1 313 ? -22.209 6.116 20.419 1.00 86.81 313 TRP A N 1
ATOM 2463 C CA . TRP A 1 313 ? -21.857 7.201 21.319 1.00 86.81 313 TRP A CA 1
ATOM 2464 C C . TRP A 1 313 ? -23.157 7.728 21.925 1.00 86.81 313 TRP A C 1
ATOM 2466 O O . TRP A 1 313 ? -24.044 8.148 21.187 1.00 86.81 313 TRP A O 1
ATOM 2476 N N . GLY A 1 314 ? -23.294 7.666 23.254 1.00 73.69 314 GLY A N 1
ATOM 2477 C CA . GLY A 1 314 ? -24.424 8.307 23.930 1.00 73.69 314 GLY A CA 1
ATOM 2478 C C . GLY A 1 314 ? -24.451 9.805 23.619 1.00 73.69 314 GLY A C 1
ATOM 2479 O O . GLY A 1 314 ? -23.409 10.369 23.282 1.00 73.69 314 GLY A O 1
ATOM 2480 N N . GLU A 1 315 ? -25.619 10.440 23.730 1.00 52.28 315 GLU A N 1
ATOM 2481 C CA . GLU A 1 315 ? -25.774 11.894 23.601 1.00 52.28 315 GLU A CA 1
ATOM 2482 C C . GLU A 1 315 ? -24.966 12.612 24.697 1.00 52.28 315 GLU A C 1
ATOM 2484 O O . GLU A 1 315 ? -25.472 12.963 25.757 1.00 52.28 315 GLU A O 1
ATOM 2489 N N . ALA A 1 316 ? -23.669 12.788 24.469 1.00 46.41 316 ALA A N 1
ATOM 2490 C CA . ALA A 1 316 ? -22.817 13.682 25.227 1.00 46.41 316 ALA A CA 1
ATOM 2491 C C . ALA A 1 316 ? -22.600 14.921 24.358 1.00 46.41 316 ALA A C 1
ATOM 2493 O O . ALA A 1 316 ? -21.949 14.853 23.316 1.00 46.41 316 ALA A O 1
ATOM 2494 N N . GLU A 1 317 ? -23.253 16.006 24.777 1.00 44.16 317 GLU A N 1
ATOM 2495 C CA . GLU A 1 317 ? -23.191 17.386 24.292 1.00 44.16 317 GLU A CA 1
ATOM 2496 C C . GLU A 1 317 ? -22.148 17.640 23.200 1.00 44.16 317 GLU A C 1
ATOM 2498 O O . GLU A 1 317 ? -20.954 17.823 23.454 1.00 44.16 317 GLU A O 1
ATOM 2503 N N . SER A 1 318 ? -22.636 17.732 21.963 1.00 37.66 318 SER A N 1
ATOM 2504 C CA . SER A 1 318 ? -21.911 18.286 20.827 1.00 37.66 318 SER A CA 1
ATOM 2505 C C . SER A 1 318 ? -21.558 19.756 21.095 1.00 37.66 318 SER A C 1
ATOM 2507 O O . SER A 1 318 ? -22.209 20.677 20.607 1.00 37.66 318 SER A O 1
ATOM 2509 N N . SER A 1 319 ? -20.517 19.992 21.885 1.00 38.38 319 SER A N 1
ATOM 2510 C CA . SER A 1 319 ? -19.878 21.296 22.062 1.00 38.38 319 SER A CA 1
ATOM 2511 C C . SER A 1 319 ? -18.424 21.268 21.589 1.00 38.38 319 SER A C 1
ATOM 2513 O O . SER A 1 319 ? -17.577 22.025 22.056 1.00 38.38 319 SER A O 1
ATOM 2515 N N . ALA A 1 320 ? -18.118 20.455 20.576 1.00 38.75 320 ALA A N 1
ATOM 2516 C CA . ALA A 1 320 ? -16.925 20.671 19.770 1.00 38.75 320 ALA A CA 1
ATOM 2517 C C . ALA A 1 320 ? -17.157 21.909 18.887 1.00 38.75 320 ALA A C 1
ATOM 2519 O O . ALA A 1 320 ? -17.557 21.811 17.729 1.00 38.75 320 ALA A O 1
ATOM 2520 N N . LYS A 1 321 ? -16.940 23.100 19.462 1.00 37.47 321 LYS A N 1
ATOM 2521 C CA . LYS A 1 321 ? -16.772 24.340 18.699 1.00 37.47 321 LYS A CA 1
ATOM 2522 C C . LYS A 1 321 ? -15.726 24.078 17.621 1.00 37.47 321 LYS A C 1
ATOM 2524 O O . LYS A 1 321 ? -14.574 23.785 17.935 1.00 37.47 321 LYS A O 1
ATOM 2529 N N . THR A 1 322 ? -16.132 24.216 16.364 1.00 31.47 322 THR A N 1
ATOM 2530 C CA . THR A 1 322 ? -15.246 24.317 15.207 1.00 31.47 322 THR A CA 1
ATOM 2531 C C . THR A 1 322 ? -14.079 25.243 15.566 1.00 31.47 322 THR A C 1
ATOM 2533 O O . THR A 1 322 ? -14.339 26.392 15.951 1.00 31.47 322 THR A O 1
ATOM 2536 N N . PRO A 1 323 ? -12.808 24.807 15.485 1.00 33.34 323 PRO A N 1
ATOM 2537 C CA . PRO A 1 323 ? -11.710 25.735 15.656 1.00 33.34 323 PRO A CA 1
ATOM 2538 C C . PRO A 1 323 ? -11.840 26.781 14.550 1.00 33.34 323 PRO A C 1
ATOM 2540 O O . PRO A 1 323 ? -11.846 26.452 13.361 1.00 33.34 323 PRO A O 1
ATOM 2543 N N . LYS A 1 324 ? -12.021 28.047 14.947 1.00 32.31 324 LYS A N 1
ATOM 2544 C CA . LYS A 1 324 ? -11.945 29.181 14.025 1.00 32.31 324 LYS A CA 1
ATOM 2545 C C . LYS A 1 324 ? -10.639 29.032 13.253 1.00 32.31 324 LYS A C 1
ATOM 2547 O O . LYS A 1 324 ? -9.582 28.951 13.874 1.00 32.31 324 LYS A O 1
ATOM 2552 N N . LYS A 1 325 ? -10.729 29.009 11.919 1.00 36.38 325 LYS A N 1
ATOM 2553 C CA . LYS A 1 325 ? -9.584 29.190 11.023 1.00 36.38 325 LYS A CA 1
ATOM 2554 C C . LYS A 1 325 ? -8.829 30.437 11.484 1.00 36.38 325 LYS A C 1
ATOM 2556 O O . LYS A 1 325 ? -9.289 31.557 11.272 1.00 36.38 325 LYS A O 1
ATOM 2561 N N . GLY A 1 326 ? -7.718 30.234 12.181 1.00 30.14 326 GLY A N 1
ATOM 2562 C CA . GLY A 1 326 ? -6.740 31.278 12.411 1.00 30.14 326 GLY A CA 1
ATOM 2563 C C . GLY A 1 326 ? -6.000 31.474 11.101 1.00 30.14 326 GLY A C 1
ATOM 2564 O O . GLY A 1 326 ? -5.245 30.598 10.699 1.00 30.14 326 GLY A O 1
ATOM 2565 N N . ASN A 1 327 ? -6.259 32.593 10.427 1.00 33.12 327 ASN A N 1
ATOM 2566 C CA . ASN A 1 327 ? -5.372 33.093 9.385 1.00 33.12 327 ASN A CA 1
ATOM 2567 C C . ASN A 1 327 ? -3.994 33.333 10.005 1.00 33.12 327 ASN A C 1
ATOM 2569 O O . ASN A 1 327 ? -3.862 34.269 10.797 1.00 33.12 327 ASN A O 1
ATOM 2573 N N . ARG A 1 328 ? -3.006 32.526 9.622 1.00 32.88 328 ARG A N 1
ATOM 2574 C CA . ARG A 1 328 ? -1.616 32.929 9.393 1.00 32.88 328 ARG A CA 1
ATOM 2575 C C . ARG A 1 328 ? -1.031 32.033 8.318 1.00 32.88 328 ARG A C 1
ATOM 2577 O O . ARG A 1 328 ? -1.215 30.805 8.439 1.00 32.88 328 ARG A O 1
#

pLDDT: mean 87.61, std 17.16, range [30.14, 98.69]

Secondary structure (DSSP, 8-state):
------SSPPPTTBTBSS-----SEEPPPPP---TT--------STTSSSPPEE---HHHHHHHHHTT---TTT-HHHHTHHHHHHHHHHT-HHHHHHTHHHHHHSPPP-PPBSSHHHHHHHHHHHHHHHHHH-SSS--BTTTBSS--HHHHTTTEEEETT-PPPPTTSGGG---S-SEEE-GGGPEEE----EEEEEPPHHHHHHHHHHHHHTT--HHHHHHHH-SEEEEE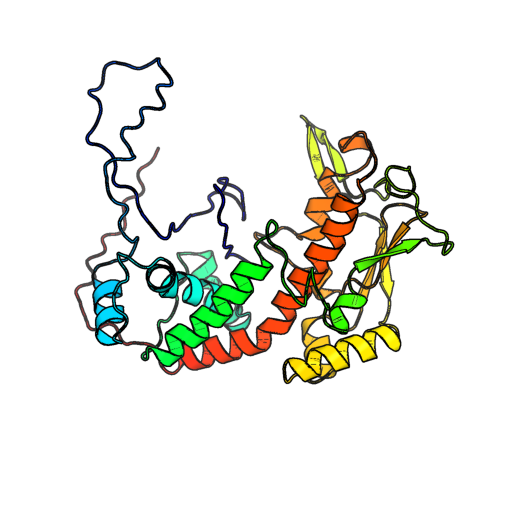ESSSSEEEEEEEHHHHT-EETTEEHHHHHHHT--HHHHSSPPPHHHHHHHHHHHHHHHHHHHHHHHHHHHHHHHHHTB------------------

Foldseek 3Di:
DADADDPDDDDQCNQHHRDDDDDQWDQDDDDDDDPDDDDDPPPPPSRVVGQIAGSDDPLRVVLCVVQVQDDLGPDSLSSCLVVLLVQLLVLAPVNCVVCVVVVVPDDDDHFAFNHPVLSNLSSVSSVLLNQLNYLVDDDPLQLDDVNALLLVQFQDKAWPVRDDQDFQDCLQAQAQFQWDQDPPRDIDGGDGDKDKDADDPSNLVSQQRRQVVVVHHSVVLCVQQPRIFMWGDSDNTMTGPGQGPCLQCDGRSNDRVLSVLSSCRHCVNVVTGDGPVRSSSSSSSSSSSSVSSSCNVVSNVSRVNSVVRGDDDPPDDPPPDDPPPDDD